Protein AF-A0A7K4M5G0-F1 (afdb_monomer_lite)

InterPro domains:
  IPR027012 Enkurin domain [PF13864] (232-285)
  IPR027012 Enkurin domain [PS51665] (240-286)
  IPR052102 Enkurin domain-containing protein [PTHR21490] (25-285)

Structure (mmCIF, N/CA/C/O backbone):
data_AF-A0A7K4M5G0-F1
#
_entry.id   AF-A0A7K4M5G0-F1
#
loop_
_atom_site.group_PDB
_atom_site.id
_atom_site.type_symbol
_atom_site.label_atom_id
_atom_site.label_alt_id
_atom_site.label_comp_id
_atom_site.label_asym_id
_atom_site.label_entity_id
_atom_site.label_seq_id
_atom_site.pdbx_PDB_ins_code
_atom_site.Cartn_x
_atom_site.Cartn_y
_atom_site.Cartn_z
_atom_site.occupancy
_atom_site.B_iso_or_equiv
_atom_site.auth_seq_id
_atom_site.auth_comp_id
_atom_site.auth_asym_id
_atom_site.auth_atom_id
_atom_site.pdbx_PDB_model_num
ATOM 1 N N . ALA A 1 1 ? -65.871 67.168 15.019 1.00 40.41 1 ALA A N 1
ATOM 2 C CA . ALA A 1 1 ? -66.455 67.803 13.822 1.00 40.41 1 ALA A CA 1
ATOM 3 C C . ALA A 1 1 ? -66.180 66.918 12.611 1.00 40.41 1 ALA A C 1
ATOM 5 O O . ALA A 1 1 ? -65.058 66.456 12.497 1.00 40.41 1 ALA A O 1
ATOM 6 N N . ARG A 1 2 ? -67.222 66.670 11.799 1.00 43.06 2 ARG A N 1
ATOM 7 C CA . ARG A 1 2 ? -67.235 66.366 10.348 1.00 43.06 2 ARG A CA 1
ATOM 8 C C . ARG A 1 2 ? -66.036 65.579 9.794 1.00 43.06 2 ARG A C 1
ATOM 10 O O . ARG A 1 2 ? -64.960 66.133 9.653 1.00 43.06 2 ARG A O 1
ATOM 17 N N . GLY A 1 3 ? -66.234 64.315 9.426 1.00 38.72 3 GLY A N 1
ATOM 18 C CA . GLY A 1 3 ? -66.476 63.960 8.015 1.00 38.72 3 GLY A CA 1
ATOM 19 C C . GLY A 1 3 ? -65.156 63.484 7.390 1.00 38.72 3 GLY A C 1
ATOM 20 O O . GLY A 1 3 ? -64.103 63.715 7.956 1.00 38.72 3 GLY A O 1
ATOM 21 N N . ARG A 1 4 ? -65.077 62.812 6.254 1.00 41.91 4 ARG A N 1
ATOM 22 C CA . ARG A 1 4 ? -66.021 62.224 5.307 1.00 41.91 4 ARG A CA 1
ATOM 23 C C . ARG A 1 4 ? -65.106 61.404 4.382 1.00 41.91 4 ARG A C 1
ATOM 25 O O . ARG A 1 4 ? -63.992 61.832 4.097 1.00 41.91 4 ARG A O 1
ATOM 32 N N . LEU A 1 5 ? -65.570 60.230 3.976 1.00 51.12 5 LEU A N 1
ATOM 33 C CA . LEU A 1 5 ? -64.941 59.356 2.986 1.00 51.12 5 LEU A CA 1
ATOM 34 C C . LEU A 1 5 ? -64.713 60.092 1.655 1.00 51.12 5 LEU A C 1
ATOM 36 O O . LEU A 1 5 ? -65.649 60.728 1.178 1.00 51.12 5 LEU A O 1
ATOM 40 N N . GLU A 1 6 ? -63.558 59.887 1.018 1.00 59.62 6 GLU A N 1
ATOM 41 C CA . GLU A 1 6 ? -63.458 59.815 -0.444 1.00 59.62 6 GLU A CA 1
ATOM 42 C C . GLU A 1 6 ? -62.563 58.635 -0.829 1.00 59.62 6 GLU A C 1
ATOM 44 O O . GLU A 1 6 ? -61.422 58.515 -0.384 1.00 59.62 6 GLU A O 1
ATOM 49 N N . GLY A 1 7 ? -63.138 57.724 -1.611 1.00 43.81 7 GLY A N 1
ATOM 50 C CA . GLY A 1 7 ? -62.429 56.653 -2.290 1.00 43.81 7 GLY A CA 1
ATOM 51 C C . GLY A 1 7 ? -62.225 56.986 -3.764 1.00 43.81 7 GLY A C 1
ATOM 52 O O . GLY A 1 7 ? -62.896 57.854 -4.308 1.00 43.81 7 GLY A O 1
ATOM 53 N N . ASN A 1 8 ? -61.311 56.252 -4.392 1.00 40.97 8 ASN A N 1
ATOM 54 C CA . ASN A 1 8 ? -61.325 55.833 -5.798 1.00 40.97 8 ASN A CA 1
ATOM 55 C C . ASN A 1 8 ? -60.171 54.819 -5.928 1.00 40.97 8 ASN A C 1
ATOM 57 O O . ASN A 1 8 ? -59.022 55.175 -5.701 1.00 40.97 8 ASN A O 1
ATOM 61 N N . ALA A 1 9 ? -60.420 53.508 -5.906 1.00 44.06 9 ALA A N 1
ATOM 62 C CA . ALA A 1 9 ? -61.014 52.652 -6.939 1.00 44.06 9 ALA A CA 1
ATOM 63 C C . ALA A 1 9 ? -60.046 52.350 -8.102 1.00 44.06 9 ALA A C 1
ATOM 65 O O . ALA A 1 9 ? -59.584 53.266 -8.769 1.00 44.06 9 ALA A O 1
ATOM 66 N N . GLN A 1 10 ? -59.889 51.037 -8.358 1.00 40.78 10 GLN A N 1
ATOM 67 C CA . GLN A 1 10 ? -59.425 50.373 -9.595 1.00 40.78 10 GLN A CA 1
ATOM 68 C C . GLN A 1 10 ? -57.886 50.261 -9.771 1.00 40.78 10 GLN A C 1
ATOM 70 O O . GLN A 1 10 ? -57.184 51.252 -9.691 1.00 40.78 10 GLN A O 1
ATOM 75 N N . GLN A 1 11 ? -57.260 49.098 -10.003 1.00 39.72 11 GLN A N 1
ATOM 76 C CA . GLN A 1 11 ? -57.739 47.791 -10.471 1.00 39.72 11 GLN A CA 1
ATOM 77 C C . GLN A 1 11 ? -56.990 46.633 -9.792 1.00 39.72 11 GLN A C 1
ATOM 79 O O . GLN A 1 11 ? -55.782 46.684 -9.575 1.00 39.72 11 GLN A O 1
ATOM 84 N N . LEU A 1 12 ? -57.754 45.593 -9.466 1.00 37.69 12 LEU A N 1
ATOM 85 C CA . LEU A 1 12 ? -57.287 44.279 -9.053 1.00 37.69 12 LEU A CA 1
ATOM 86 C C . LEU A 1 12 ? -57.388 43.371 -10.276 1.00 37.69 12 LEU A C 1
ATOM 88 O O . LEU A 1 12 ? -58.493 42.963 -10.623 1.00 37.69 12 LEU A O 1
ATOM 92 N N . ASP A 1 13 ? -56.256 43.026 -10.879 1.00 38.53 13 ASP A N 1
ATOM 93 C CA . ASP A 1 13 ? -56.187 41.894 -11.799 1.00 38.53 13 ASP A CA 1
ATOM 94 C C . ASP A 1 13 ? -55.734 40.664 -11.013 1.00 38.53 13 ASP A C 1
ATOM 96 O O . ASP A 1 13 ? -54.549 40.378 -10.838 1.00 38.53 13 ASP A O 1
ATOM 100 N N . PHE A 1 14 ? -56.725 39.943 -10.486 1.00 34.38 14 PHE A N 1
ATOM 101 C CA . PHE A 1 14 ? -56.554 38.595 -9.965 1.00 34.38 14 PHE A CA 1
ATOM 102 C C . PHE A 1 14 ? -56.624 37.600 -11.124 1.00 34.38 14 PHE A C 1
ATOM 104 O O . PHE A 1 14 ? -57.703 37.132 -11.484 1.00 34.38 14 PHE A O 1
ATOM 111 N N . THR A 1 15 ? -55.476 37.211 -11.675 1.00 42.38 15 THR A N 1
ATOM 112 C CA . THR A 1 15 ? -55.382 35.962 -12.440 1.00 42.38 15 THR A CA 1
ATOM 113 C C . THR A 1 15 ? -54.941 34.828 -11.515 1.00 42.38 15 THR A C 1
ATOM 115 O O . THR A 1 15 ? -53.788 34.723 -11.104 1.00 42.38 15 THR A O 1
ATOM 118 N N . SER A 1 16 ? -55.941 34.026 -11.168 1.00 37.84 16 SER A N 1
ATOM 119 C CA . SER A 1 16 ? -55.970 32.665 -10.623 1.00 37.84 16 SER A CA 1
ATOM 120 C C . SER A 1 16 ? -54.704 31.778 -10.706 1.00 37.84 16 SER A C 1
ATOM 122 O O . SER A 1 16 ? -54.349 31.320 -11.787 1.00 37.84 16 SER A O 1
ATOM 124 N N . GLY A 1 17 ? -54.192 31.388 -9.525 1.00 34.22 17 GLY A N 1
ATOM 125 C CA . GLY A 1 17 ? -53.816 30.010 -9.117 1.00 34.22 17 GLY A CA 1
ATOM 126 C C . GLY A 1 17 ? -52.528 29.344 -9.663 1.00 34.22 17 GLY A C 1
ATOM 127 O O . GLY A 1 17 ? -52.069 29.704 -10.740 1.00 34.22 17 GLY A O 1
ATOM 128 N N . PRO A 1 18 ? -51.958 28.322 -8.967 1.00 41.19 18 PRO A N 1
ATOM 129 C CA . PRO A 1 18 ? -52.555 27.560 -7.870 1.00 41.19 18 PRO A CA 1
ATOM 130 C C . PRO A 1 18 ? -51.884 27.706 -6.488 1.00 41.19 18 PRO A C 1
ATOM 132 O O . PRO A 1 18 ? -50.710 28.029 -6.328 1.00 41.19 18 PRO A O 1
ATOM 135 N N . LEU A 1 19 ? -52.736 27.402 -5.511 1.00 36.00 19 LEU A N 1
ATOM 136 C CA . LEU A 1 19 ? -52.567 27.194 -4.077 1.00 36.00 19 LEU A CA 1
ATOM 137 C C . LEU A 1 19 ? -51.226 26.592 -3.603 1.00 36.00 19 LEU A C 1
ATOM 139 O O . LEU A 1 19 ? -50.839 25.495 -3.990 1.00 36.00 19 LEU A O 1
ATOM 143 N N . ASN A 1 20 ? -50.670 27.280 -2.606 1.00 34.91 20 ASN A N 1
ATOM 144 C CA . ASN A 1 20 ? -50.198 26.775 -1.314 1.00 34.91 20 ASN A CA 1
ATOM 145 C C . ASN A 1 20 ? -49.237 25.575 -1.262 1.00 34.91 20 ASN A C 1
ATOM 147 O O . ASN A 1 20 ? -49.643 24.417 -1.253 1.00 34.91 20 ASN A O 1
ATOM 151 N N . SER A 1 21 ? -48.005 25.887 -0.860 1.00 37.16 21 SER A N 1
ATOM 152 C CA . SER A 1 21 ? -47.400 25.222 0.297 1.00 37.16 21 SER A CA 1
ATOM 153 C C . SER A 1 21 ? -47.000 26.289 1.320 1.00 37.16 21 SER A C 1
ATOM 155 O O . SER A 1 21 ? -46.242 27.203 1.001 1.00 37.16 21 SER A O 1
ATOM 157 N N . TYR A 1 22 ? -47.572 26.195 2.519 1.00 40.03 22 TYR A N 1
ATOM 158 C CA . TYR A 1 22 ? -47.359 27.077 3.669 1.00 40.03 22 TYR A CA 1
ATOM 159 C C . TYR A 1 2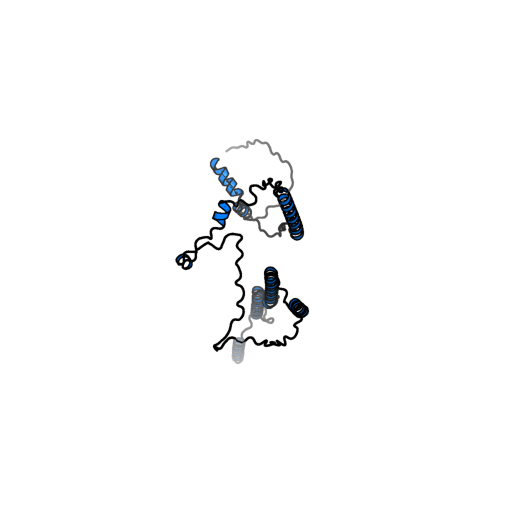2 ? -45.868 27.305 3.998 1.00 40.03 22 TYR A C 1
ATOM 161 O O . TYR A 1 22 ? -45.051 26.414 3.759 1.00 40.03 22 TYR A O 1
ATOM 169 N N . PRO A 1 23 ? -45.496 28.465 4.576 1.00 41.12 23 PRO A N 1
ATOM 170 C CA . PRO A 1 23 ? -44.111 28.764 4.903 1.00 41.12 23 PRO A CA 1
ATOM 171 C C . PRO A 1 23 ? -43.688 27.985 6.152 1.00 41.12 23 PRO A C 1
ATOM 173 O O . PRO A 1 23 ? -44.233 28.172 7.239 1.00 41.12 23 PRO A O 1
ATOM 176 N N . THR A 1 24 ? -42.685 27.125 6.008 1.00 39.72 24 THR A N 1
ATOM 177 C CA . THR A 1 24 ? -41.968 26.545 7.147 1.00 39.72 24 THR A CA 1
ATOM 178 C C . THR A 1 24 ? -41.160 27.655 7.843 1.00 39.72 24 THR A C 1
ATOM 180 O O . THR A 1 24 ? -40.406 28.364 7.168 1.00 39.72 24 THR A O 1
ATOM 183 N N . PRO A 1 25 ? -41.278 27.843 9.170 1.00 46.25 25 PRO A N 1
ATOM 184 C CA . PRO A 1 25 ? -40.564 28.890 9.887 1.00 46.25 25 PRO A CA 1
ATOM 185 C C . PRO A 1 25 ? -39.120 28.440 10.125 1.00 46.25 25 PRO A C 1
ATOM 187 O O . PRO A 1 25 ? -38.848 27.611 10.989 1.00 46.25 25 PRO A O 1
ATOM 190 N N . GLY A 1 26 ? -38.186 28.965 9.333 1.00 41.06 26 GLY A N 1
ATOM 191 C CA . GLY A 1 26 ? -36.775 28.614 9.488 1.00 41.06 26 GLY A CA 1
ATOM 192 C C . GLY A 1 26 ? -35.859 29.111 8.379 1.00 41.06 26 GLY A C 1
ATOM 193 O O . GLY A 1 26 ? -35.102 28.322 7.831 1.00 41.06 26 GLY A O 1
ATOM 194 N N . SER A 1 27 ? -35.902 30.398 8.024 1.00 41.88 27 SER A N 1
ATOM 195 C CA . SER A 1 27 ? -34.761 31.026 7.340 1.00 41.88 27 SER A CA 1
ATOM 196 C C . SER A 1 27 ? -34.790 32.541 7.517 1.00 41.88 27 SER A C 1
ATOM 198 O O . SER A 1 27 ? -35.441 33.276 6.777 1.00 41.88 27 SER A O 1
ATOM 200 N N . ALA A 1 28 ? -34.079 33.024 8.534 1.00 43.78 28 ALA A N 1
ATOM 201 C CA . ALA A 1 28 ? -33.846 34.443 8.773 1.00 43.78 28 ALA A CA 1
ATOM 202 C C . ALA A 1 28 ? -32.774 35.002 7.816 1.00 43.78 28 ALA A C 1
ATOM 204 O O . ALA A 1 28 ? -31.759 35.541 8.252 1.00 43.78 28 ALA A O 1
ATOM 205 N N . ARG A 1 29 ? -32.966 34.870 6.499 1.00 46.41 29 ARG A N 1
ATOM 206 C CA . ARG A 1 29 ? -32.162 35.603 5.513 1.00 46.41 29 ARG A CA 1
ATOM 207 C C . ARG A 1 29 ? -33.082 36.256 4.495 1.00 46.41 29 ARG A C 1
ATOM 209 O O . ARG A 1 29 ? -33.602 35.609 3.593 1.00 46.41 29 ARG A O 1
ATOM 216 N N . GLN A 1 30 ? -33.268 37.564 4.666 1.00 52.47 30 GLN A N 1
ATOM 217 C CA . GLN A 1 30 ? -33.795 38.426 3.615 1.00 52.47 30 GLN A CA 1
ATOM 218 C C . GLN A 1 30 ? -33.000 38.185 2.325 1.00 52.47 30 GLN A C 1
ATOM 220 O O . GLN A 1 30 ? -31.774 38.048 2.372 1.00 52.47 30 GLN A O 1
ATOM 225 N N . VAL A 1 31 ? -33.697 38.132 1.186 1.00 54.53 31 VAL A N 1
ATOM 226 C CA . VAL A 1 31 ? -33.074 38.136 -0.142 1.00 54.53 31 VAL A CA 1
ATOM 227 C C . VAL A 1 31 ? -32.183 39.375 -0.211 1.00 54.53 31 VAL A C 1
ATOM 229 O O . VAL A 1 31 ? -32.678 40.500 -0.212 1.00 54.53 31 VAL A O 1
ATOM 232 N N . GLN A 1 32 ? -30.866 39.173 -0.173 1.00 60.53 32 GLN A N 1
ATOM 233 C CA . GLN A 1 32 ? -29.918 40.281 -0.150 1.00 60.53 32 GLN A CA 1
ATOM 234 C C . GLN A 1 32 ? -30.028 41.057 -1.471 1.00 60.53 32 GLN A C 1
ATOM 236 O O . GLN A 1 32 ? -30.002 40.437 -2.539 1.00 60.53 32 GLN A O 1
ATOM 241 N N . PRO A 1 33 ? -30.159 42.395 -1.436 1.00 64.62 33 PRO A N 1
ATOM 242 C CA . PRO A 1 33 ? -30.184 43.194 -2.651 1.00 64.62 33 PRO A CA 1
ATOM 243 C C . PRO A 1 33 ? -28.853 43.061 -3.396 1.00 64.62 33 PRO A C 1
ATOM 245 O O . PRO A 1 33 ? -27.787 42.958 -2.786 1.00 64.62 33 PRO A O 1
ATOM 248 N N . ALA A 1 34 ? -28.913 43.076 -4.730 1.00 67.94 34 ALA A N 1
ATOM 249 C CA . ALA A 1 34 ? -27.725 42.952 -5.567 1.00 67.94 34 ALA A CA 1
ATOM 250 C C . ALA A 1 34 ? -26.673 44.027 -5.209 1.00 67.94 34 ALA A C 1
ATOM 252 O O . ALA A 1 34 ? -27.034 45.189 -4.976 1.00 67.94 34 ALA A O 1
ATOM 253 N N . PRO A 1 35 ? -25.374 43.673 -5.176 1.00 73.56 35 PRO A N 1
ATOM 254 C CA . PRO A 1 35 ? -24.320 44.610 -4.812 1.00 73.56 35 PRO A CA 1
ATOM 255 C C . PRO A 1 35 ? -24.286 45.788 -5.796 1.00 73.56 35 PRO A C 1
ATOM 257 O O . PRO A 1 35 ? -24.254 45.609 -7.015 1.00 73.56 35 PRO A O 1
ATOM 260 N N . ARG A 1 36 ? -24.289 47.017 -5.267 1.00 81.19 36 ARG A N 1
ATOM 261 C CA . ARG A 1 36 ? -24.234 48.246 -6.075 1.00 81.19 36 ARG A CA 1
ATOM 262 C C . ARG A 1 36 ? -22.812 48.460 -6.589 1.00 81.19 36 ARG A C 1
ATOM 264 O O . ARG A 1 36 ? -21.967 48.998 -5.881 1.00 81.19 36 ARG A O 1
ATOM 271 N N . ILE A 1 37 ? -22.553 48.038 -7.824 1.00 83.44 37 ILE A N 1
ATOM 272 C CA . ILE A 1 37 ? -21.227 48.105 -8.450 1.00 83.44 37 ILE A CA 1
ATOM 273 C C . ILE A 1 37 ? -21.229 49.111 -9.603 1.00 83.44 37 ILE A C 1
ATOM 275 O O . ILE A 1 37 ? -22.131 49.127 -10.442 1.00 83.44 37 ILE A O 1
ATOM 279 N N . ARG A 1 38 ? -20.203 49.970 -9.639 1.00 83.94 38 ARG A N 1
ATOM 280 C CA . ARG A 1 38 ? -19.975 50.930 -10.730 1.00 83.94 38 ARG A CA 1
ATOM 281 C C . ARG A 1 38 ? -19.627 50.197 -12.036 1.00 83.94 38 ARG A C 1
ATOM 283 O O . ARG A 1 38 ? -19.062 49.110 -11.965 1.00 83.94 38 ARG A O 1
ATOM 290 N N . PRO A 1 39 ? -19.894 50.773 -13.224 1.00 83.31 39 PRO A N 1
ATOM 291 C CA . PRO A 1 39 ? -19.638 50.108 -14.508 1.00 83.31 39 PRO A CA 1
ATOM 292 C C . PRO A 1 39 ? -18.222 49.525 -14.646 1.00 83.31 39 PRO A C 1
ATOM 294 O O . PRO A 1 39 ? -18.074 48.405 -15.117 1.00 83.31 39 PRO A O 1
ATOM 297 N N . SER A 1 40 ? -17.203 50.223 -14.134 1.00 81.81 40 SER A N 1
ATOM 298 C CA . SER A 1 40 ? -15.800 49.781 -14.145 1.00 81.81 40 SER A CA 1
ATOM 299 C C . SER A 1 40 ? -15.488 48.568 -13.256 1.00 81.81 40 SER A C 1
ATOM 301 O O . SER A 1 40 ? -14.461 47.925 -13.439 1.00 81.81 40 SER A O 1
ATOM 303 N N . GLY A 1 41 ? -16.345 48.245 -12.283 1.00 82.38 41 GLY A N 1
ATOM 304 C CA . GLY A 1 41 ? -16.167 47.116 -11.365 1.00 82.38 41 GLY A CA 1
ATOM 305 C C . GLY A 1 41 ? -16.926 45.853 -11.772 1.00 82.38 41 GLY A C 1
ATOM 306 O O . GLY A 1 41 ? -16.832 44.843 -11.072 1.00 82.38 41 GLY A O 1
ATOM 307 N N . ARG A 1 42 ? -17.689 45.891 -12.875 1.00 84.00 42 ARG A N 1
ATOM 308 C CA . ARG A 1 42 ? -18.506 44.752 -13.329 1.00 84.00 42 ARG A CA 1
ATOM 309 C C . ARG A 1 42 ? -17.648 43.542 -13.687 1.00 84.00 42 ARG A C 1
ATOM 311 O O . ARG A 1 42 ? -17.955 42.437 -13.252 1.00 84.00 42 ARG A O 1
ATOM 318 N N . ASP A 1 43 ? -16.521 43.768 -14.350 1.00 84.38 43 ASP A N 1
ATOM 319 C CA . ASP A 1 43 ? -15.599 42.700 -14.749 1.00 84.38 43 ASP A CA 1
ATOM 320 C C . ASP A 1 43 ? -15.006 41.960 -13.543 1.00 84.38 43 ASP A C 1
ATOM 322 O O . ASP A 1 43 ? -14.765 40.754 -13.595 1.00 84.38 43 ASP A O 1
ATOM 326 N N . ILE A 1 44 ? -14.778 42.674 -12.436 1.00 82.12 44 ILE A N 1
ATOM 327 C CA . ILE A 1 44 ? -14.245 42.104 -11.193 1.00 82.12 44 ILE A CA 1
ATOM 328 C C . ILE A 1 44 ? -15.323 41.266 -10.500 1.00 82.12 44 ILE A C 1
ATOM 330 O O . ILE A 1 44 ? -15.031 40.157 -10.052 1.00 82.12 44 ILE A O 1
ATOM 334 N N . LEU A 1 45 ? -16.570 41.754 -10.465 1.00 81.94 45 LEU A N 1
ATOM 335 C CA . LEU A 1 45 ? -17.701 40.986 -9.940 1.00 81.94 45 LEU A CA 1
ATOM 336 C C . LEU A 1 45 ? -17.906 39.697 -10.736 1.00 81.94 45 LEU A C 1
ATOM 338 O O . LEU A 1 45 ? -18.021 38.629 -10.143 1.00 81.94 45 LEU A O 1
ATOM 342 N N . GLU A 1 46 ? -17.914 39.779 -12.066 1.00 82.50 46 GLU A N 1
ATOM 343 C CA . GLU A 1 46 ? -18.105 38.605 -12.915 1.00 82.50 46 GLU A CA 1
ATOM 344 C C . GLU A 1 46 ? -16.986 37.574 -12.745 1.00 82.50 46 GLU A C 1
ATOM 346 O O . GLU A 1 46 ? -17.255 36.373 -12.683 1.00 82.50 46 GLU A O 1
ATOM 351 N N . LYS A 1 47 ? -15.730 38.023 -12.636 1.00 81.44 47 LYS A N 1
ATOM 352 C CA . LYS A 1 47 ? -14.587 37.137 -12.368 1.00 81.44 47 LYS A CA 1
ATOM 353 C C . LYS A 1 47 ? -14.691 36.482 -10.992 1.00 81.44 47 LYS A C 1
ATOM 355 O O . LYS A 1 47 ? -14.414 35.291 -10.873 1.00 81.44 47 LYS A O 1
ATOM 360 N N . GLY A 1 48 ? -15.130 37.232 -9.981 1.00 77.31 48 GLY A N 1
ATOM 361 C CA . GLY A 1 48 ? -15.387 36.708 -8.642 1.00 77.31 48 GLY A CA 1
ATOM 362 C C . GLY A 1 48 ? -16.502 35.663 -8.635 1.00 77.31 48 GLY A C 1
ATOM 363 O O . GLY A 1 48 ? -16.338 34.613 -8.023 1.00 77.31 48 GLY A O 1
ATOM 364 N N . GLN A 1 49 ? -17.589 35.905 -9.379 1.00 77.44 49 GLN A N 1
ATOM 365 C CA . GLN A 1 49 ? -18.768 35.033 -9.434 1.00 77.44 49 GLN A CA 1
ATOM 366 C C . GLN A 1 49 ? -18.555 33.720 -10.203 1.00 77.44 49 GLN A C 1
ATOM 368 O O . GLN A 1 49 ? -19.229 32.731 -9.919 1.00 77.44 49 GLN A O 1
ATOM 373 N N . LYS A 1 50 ? -17.624 33.680 -11.159 1.00 79.38 50 LYS A N 1
ATOM 374 C CA . LYS A 1 50 ? -17.364 32.495 -12.002 1.00 79.38 50 LYS A CA 1
ATOM 375 C C . LYS A 1 50 ? -16.295 31.549 -11.425 1.00 79.38 50 LYS A C 1
ATOM 377 O O . LYS A 1 50 ? -15.949 30.558 -12.064 1.00 79.38 50 LYS A O 1
ATOM 382 N N . GLY A 1 51 ? -15.746 31.849 -10.245 1.00 76.12 51 GLY A N 1
ATOM 383 C CA . GLY A 1 51 ? -14.686 31.061 -9.610 1.00 76.12 51 GLY A CA 1
ATOM 384 C C . GLY A 1 51 ? -15.190 29.984 -8.645 1.00 76.12 51 GLY A C 1
ATOM 385 O O . GLY A 1 51 ? -16.304 30.052 -8.129 1.00 76.12 51 GLY A O 1
ATOM 386 N N . THR A 1 52 ? -14.317 29.027 -8.318 1.00 77.62 52 THR A N 1
ATOM 387 C CA . THR A 1 52 ? -14.576 27.956 -7.335 1.00 77.62 52 THR A CA 1
ATOM 388 C C . THR A 1 52 ? -15.031 28.499 -5.979 1.00 77.62 52 THR A C 1
ATOM 390 O O . THR A 1 52 ? -15.869 27.892 -5.324 1.00 77.62 52 THR A O 1
ATOM 393 N N . VAL A 1 53 ? -14.511 29.662 -5.573 1.00 73.56 53 VAL A N 1
ATOM 394 C CA . VAL A 1 53 ? -14.878 30.331 -4.315 1.00 73.56 53 VAL A CA 1
ATOM 395 C C . VAL A 1 53 ? -16.319 30.849 -4.349 1.00 73.56 53 VAL A C 1
ATOM 397 O O . VAL A 1 53 ? -17.031 30.707 -3.362 1.00 73.56 53 VAL A O 1
ATOM 400 N N . SER A 1 54 ? -16.783 31.388 -5.482 1.00 76.31 54 SER A N 1
ATOM 401 C CA . SER A 1 54 ? -18.187 31.794 -5.644 1.00 76.31 54 SER A CA 1
ATOM 402 C C . SER A 1 54 ? -19.127 30.596 -5.660 1.00 76.31 54 SER A C 1
ATOM 404 O O . SER A 1 54 ? -20.169 30.645 -5.015 1.00 76.31 54 SER A O 1
ATOM 406 N N . LEU A 1 55 ? -18.729 29.491 -6.302 1.00 73.81 55 LEU A N 1
ATOM 407 C CA . LEU A 1 55 ? -19.470 28.234 -6.199 1.00 73.81 55 LEU A CA 1
ATOM 408 C C . LEU A 1 55 ? -19.587 27.802 -4.728 1.00 73.81 55 LEU A C 1
ATOM 410 O O . LEU A 1 55 ? -20.666 27.446 -4.283 1.00 73.81 55 LEU A O 1
ATOM 414 N N . LEU A 1 56 ? -18.506 27.903 -3.950 1.00 71.31 56 LEU A N 1
ATOM 415 C CA . LEU A 1 56 ? -18.498 27.546 -2.528 1.00 71.31 56 LEU A CA 1
ATOM 416 C C . LEU A 1 56 ? -19.437 28.430 -1.687 1.00 71.31 56 LEU A C 1
ATOM 418 O O . LEU A 1 56 ? -20.179 27.911 -0.861 1.00 71.31 56 LEU A O 1
ATOM 422 N N . LEU A 1 57 ? -19.446 29.743 -1.941 1.00 72.25 57 LEU A N 1
ATOM 423 C CA . LEU A 1 57 ? -20.347 30.712 -1.299 1.00 72.25 57 LEU A CA 1
ATOM 424 C C . LEU A 1 57 ? -21.816 30.502 -1.705 1.00 72.25 57 LEU A C 1
ATOM 426 O O . LEU A 1 57 ? -22.710 30.666 -0.884 1.00 72.25 57 LEU A O 1
ATOM 430 N N . GLN A 1 58 ? -22.085 30.106 -2.955 1.00 71.44 58 GLN A N 1
ATOM 431 C CA . GLN A 1 58 ? -23.430 29.721 -3.407 1.00 71.44 58 GLN A CA 1
ATOM 432 C C . GLN A 1 58 ? -23.919 28.414 -2.766 1.00 71.44 58 GLN A C 1
ATOM 434 O O . GLN A 1 58 ? -25.124 28.213 -2.638 1.00 71.44 58 GLN A O 1
ATOM 439 N N . LEU A 1 59 ? -22.999 27.533 -2.363 1.00 65.31 59 LEU A N 1
ATOM 440 C CA . LEU A 1 59 ? -23.300 26.291 -1.649 1.00 65.31 59 LEU A CA 1
ATOM 441 C C . LEU A 1 59 ? -23.460 26.501 -0.128 1.00 65.31 59 LEU A C 1
ATOM 443 O O . LEU A 1 59 ? -23.858 25.567 0.572 1.00 65.31 59 LEU A O 1
ATOM 447 N N . GLU A 1 60 ? -23.185 27.701 0.397 1.00 57.62 60 GLU A N 1
ATOM 448 C CA . GLU A 1 60 ? -23.337 28.038 1.815 1.00 57.62 60 GLU A CA 1
ATOM 449 C C . GLU A 1 60 ? -24.830 28.065 2.197 1.00 57.62 60 GLU A C 1
ATOM 451 O O . GLU A 1 60 ? -25.534 29.057 2.020 1.00 57.62 60 GLU A O 1
ATOM 456 N N . GLY A 1 61 ? -25.329 26.927 2.687 1.00 62.66 61 GLY A N 1
ATOM 457 C CA . GLY A 1 61 ? -26.732 26.723 3.069 1.00 62.66 61 GLY A CA 1
ATOM 458 C C . GLY A 1 61 ? -27.401 25.509 2.422 1.00 62.66 61 GLY A C 1
ATOM 459 O O . GLY A 1 61 ? -28.538 25.195 2.768 1.00 62.66 61 GLY A O 1
ATOM 460 N N . ILE A 1 62 ? -26.712 24.798 1.525 1.00 56.72 62 ILE A N 1
ATOM 461 C CA . ILE A 1 62 ? -27.198 23.536 0.961 1.00 56.72 62 ILE A CA 1
ATOM 462 C C . ILE A 1 62 ? -26.607 22.398 1.794 1.00 56.72 62 ILE A C 1
ATOM 464 O O . ILE A 1 62 ? -25.418 22.096 1.695 1.00 56.72 62 ILE A O 1
ATOM 468 N N . SER A 1 63 ? -27.419 21.761 2.639 1.00 55.88 63 SER A N 1
ATOM 469 C CA . SER A 1 63 ? -27.026 20.505 3.276 1.00 55.88 63 SER A CA 1
ATOM 470 C C . SER A 1 63 ? -26.826 19.461 2.177 1.00 55.88 63 SER A C 1
ATOM 472 O O . SER A 1 63 ? -27.796 19.008 1.566 1.00 55.88 63 SER A O 1
ATOM 474 N N . LEU A 1 64 ? -25.572 19.096 1.903 1.00 56.53 64 LEU A N 1
ATOM 475 C CA . LEU A 1 64 ? -25.200 17.983 1.026 1.00 56.53 64 LEU A CA 1
ATOM 476 C C . LEU A 1 64 ? -25.497 16.648 1.721 1.00 56.53 64 LEU A C 1
ATOM 478 O O . LEU A 1 64 ? -24.610 15.823 1.893 1.00 56.53 64 LEU A O 1
ATOM 482 N N . ASP A 1 65 ? -26.742 16.448 2.139 1.00 50.59 65 ASP A N 1
ATOM 483 C CA . ASP A 1 65 ? -27.237 15.143 2.558 1.00 50.59 65 ASP A CA 1
ATOM 484 C C . ASP A 1 65 ? -28.128 14.610 1.438 1.00 50.59 65 ASP A C 1
ATOM 486 O O . ASP A 1 65 ? -29.356 14.580 1.502 1.00 50.59 65 ASP A O 1
ATOM 490 N N . ARG A 1 66 ? -27.478 14.315 0.311 1.00 46.41 66 ARG A N 1
ATOM 491 C CA . ARG A 1 66 ? -28.011 13.423 -0.711 1.00 46.41 66 ARG A CA 1
ATOM 492 C C . ARG A 1 66 ? -26.876 12.965 -1.601 1.00 46.41 66 ARG A C 1
ATOM 494 O O . ARG A 1 66 ? -26.220 13.785 -2.241 1.00 46.41 66 ARG A O 1
ATOM 501 N N . ASP A 1 67 ? -26.690 11.655 -1.648 1.00 51.97 67 ASP A N 1
ATOM 502 C CA . ASP A 1 67 ? -25.794 10.942 -2.548 1.00 51.97 67 ASP A CA 1
ATOM 503 C C . ASP A 1 67 ? -26.019 11.372 -4.005 1.00 51.97 67 ASP A C 1
ATOM 505 O O . ASP A 1 67 ? -26.835 10.809 -4.738 1.00 51.97 67 ASP A O 1
ATOM 509 N N . LEU A 1 68 ? -25.305 12.405 -4.450 1.00 53.31 68 LEU A N 1
ATOM 510 C CA . LEU A 1 68 ? -25.216 12.719 -5.864 1.00 53.31 68 LEU A CA 1
ATOM 511 C C . LEU A 1 68 ? -24.247 11.712 -6.484 1.00 53.31 68 LEU A C 1
ATOM 513 O O . LEU A 1 68 ? -23.111 11.593 -6.012 1.00 53.31 68 LEU A O 1
ATOM 517 N N . PRO A 1 69 ? -24.651 10.981 -7.540 1.00 53.22 69 PRO A N 1
ATOM 518 C CA . PRO A 1 69 ? -23.763 10.040 -8.189 1.00 53.22 69 PRO A CA 1
ATOM 519 C C . PRO A 1 69 ? -22.604 10.836 -8.778 1.00 53.22 69 PRO A C 1
ATOM 521 O O . PRO A 1 69 ? -22.758 11.561 -9.764 1.00 53.22 69 PRO A O 1
ATOM 524 N N . VAL A 1 70 ? -21.431 10.702 -8.158 1.00 54.62 70 VAL A N 1
ATOM 525 C CA . VAL A 1 70 ? -20.156 11.114 -8.737 1.00 54.62 70 VAL A CA 1
ATOM 526 C C . VAL A 1 70 ? -20.144 10.523 -10.138 1.00 54.62 70 VAL A C 1
ATOM 528 O O . VAL A 1 70 ? -20.081 9.299 -10.283 1.00 54.62 70 VAL A O 1
ATOM 531 N N . LYS A 1 71 ? -20.268 11.362 -11.176 1.00 57.22 71 LYS A N 1
ATOM 532 C CA . LYS A 1 71 ? -20.083 10.912 -12.555 1.00 57.22 71 LYS A CA 1
ATOM 533 C C . LYS A 1 71 ? -18.653 10.410 -12.641 1.00 57.22 71 LYS A C 1
ATOM 535 O O . LYS A 1 71 ? -17.712 11.188 -12.795 1.00 57.22 71 LYS A O 1
ATOM 540 N N . ARG A 1 72 ? -18.494 9.100 -12.453 1.00 60.06 72 ARG A N 1
ATOM 541 C CA . ARG A 1 72 ? -17.248 8.391 -12.683 1.00 60.06 72 ARG A CA 1
ATOM 542 C C . ARG A 1 72 ? -16.849 8.782 -14.095 1.00 60.06 72 ARG A C 1
ATOM 544 O O . ARG A 1 72 ? -17.620 8.554 -15.025 1.00 60.06 72 ARG A O 1
ATOM 551 N N . LYS A 1 73 ? -15.689 9.430 -14.246 1.00 63.31 73 LYS A N 1
ATOM 552 C CA . LYS A 1 73 ? -15.026 9.478 -15.550 1.00 63.31 73 LYS A CA 1
ATOM 553 C C . LYS A 1 73 ? -15.058 8.043 -16.052 1.00 63.31 73 LYS A C 1
ATOM 555 O O . LYS A 1 73 ? -14.596 7.162 -15.326 1.00 63.31 73 LYS A O 1
ATOM 560 N N . GLU A 1 74 ? -15.701 7.825 -17.194 1.00 66.56 74 GLU A N 1
ATOM 561 C CA . GLU A 1 74 ? -15.814 6.505 -17.805 1.00 66.56 74 GLU A CA 1
ATOM 562 C C . GLU A 1 74 ? -14.443 5.839 -17.722 1.00 66.56 74 GLU A C 1
ATOM 564 O O . GLU A 1 74 ? -13.428 6.450 -18.080 1.00 66.56 74 GLU A O 1
ATOM 569 N N . SER A 1 75 ? -14.407 4.649 -17.120 1.00 68.50 75 SER A N 1
ATOM 570 C CA . SER A 1 75 ? -13.178 3.890 -16.940 1.00 68.50 75 SER A CA 1
ATOM 571 C C . SER A 1 75 ? -12.570 3.705 -18.317 1.00 68.50 75 SER A C 1
ATOM 573 O O . SER A 1 75 ? -13.129 3.013 -19.164 1.00 68.50 75 SER A O 1
ATOM 575 N N . LYS A 1 76 ? -11.474 4.411 -18.581 1.00 76.44 76 LYS A N 1
ATOM 576 C CA . LYS A 1 76 ? -10.858 4.403 -19.896 1.00 76.44 76 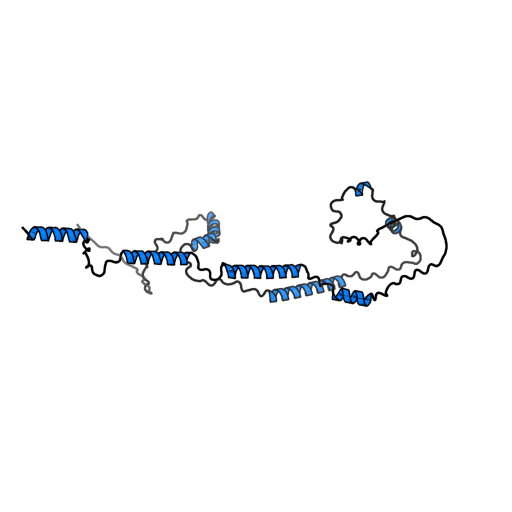LYS A CA 1
ATOM 577 C C . LYS A 1 76 ? -10.286 3.008 -20.110 1.00 76.44 76 LYS A C 1
ATOM 579 O O . LYS A 1 76 ? -9.464 2.563 -19.314 1.00 76.44 76 LYS A O 1
ATOM 584 N N . ASP A 1 77 ? -10.732 2.322 -21.158 1.00 83.19 77 ASP A N 1
ATOM 585 C CA . ASP A 1 77 ? -10.242 0.987 -21.505 1.00 83.19 77 ASP A CA 1
ATOM 586 C C . ASP A 1 77 ? -8.766 1.064 -21.914 1.00 83.19 77 ASP A C 1
ATOM 588 O O . ASP A 1 77 ? -8.419 1.184 -23.096 1.00 83.19 77 ASP A O 1
ATOM 592 N N . HIS A 1 78 ? -7.875 1.020 -20.926 1.00 87.25 78 HIS A N 1
ATOM 593 C CA . HIS A 1 78 ? -6.439 1.159 -21.135 1.00 87.25 78 HIS A CA 1
ATOM 594 C C . HIS A 1 78 ? -5.881 0.030 -22.000 1.00 87.25 78 HIS A C 1
ATOM 596 O O . HIS A 1 78 ? -4.938 0.249 -22.752 1.00 87.25 78 HIS A O 1
ATOM 602 N N . GLU A 1 79 ? -6.492 -1.156 -21.990 1.00 89.75 79 GLU A N 1
ATOM 603 C CA . GLU A 1 79 ? -6.132 -2.241 -22.906 1.00 89.75 79 GLU A CA 1
ATOM 604 C C . GLU A 1 79 ? -6.374 -1.853 -24.369 1.00 89.75 79 GLU A C 1
ATOM 606 O O . GLU A 1 79 ? -5.492 -1.996 -25.219 1.00 89.75 79 GLU A O 1
ATOM 611 N N . LYS A 1 80 ? -7.539 -1.271 -24.666 1.00 92.44 80 LYS A N 1
ATOM 612 C CA . LYS A 1 80 ? -7.903 -0.825 -26.016 1.00 92.44 80 LYS A CA 1
ATOM 613 C C . LYS A 1 80 ? -7.041 0.352 -26.470 1.00 92.44 80 LYS A C 1
ATOM 615 O O . LYS A 1 80 ? -6.637 0.408 -27.634 1.00 92.44 80 LYS A O 1
ATOM 620 N N . GLU A 1 81 ? -6.730 1.275 -25.563 1.00 91.69 81 GLU A N 1
ATOM 621 C CA . GLU A 1 81 ? -5.793 2.377 -25.799 1.00 91.69 81 GLU A CA 1
ATOM 622 C C . GLU A 1 81 ? -4.370 1.865 -26.066 1.00 91.69 81 GLU A C 1
ATOM 624 O O . GLU A 1 81 ? -3.743 2.275 -27.043 1.00 91.69 81 GLU A O 1
ATOM 629 N N . ASN A 1 82 ? -3.883 0.913 -25.270 1.00 93.81 82 ASN A N 1
ATOM 630 C CA . ASN A 1 82 ? -2.565 0.307 -25.435 1.00 93.81 82 ASN A CA 1
ATOM 631 C C . ASN A 1 82 ? -2.446 -0.422 -26.776 1.00 93.81 82 ASN A C 1
ATOM 633 O O . ASN A 1 82 ? -1.454 -0.246 -27.481 1.00 93.81 82 ASN A O 1
ATOM 637 N N . VAL A 1 83 ? -3.475 -1.171 -27.185 1.00 96.50 83 VAL A N 1
ATOM 638 C CA . VAL A 1 83 ? -3.511 -1.825 -28.502 1.00 96.50 83 VAL A CA 1
ATOM 639 C C . VAL A 1 83 ? -3.473 -0.793 -29.632 1.00 96.50 83 VAL A C 1
ATOM 641 O O . VAL A 1 83 ? -2.729 -0.972 -30.600 1.00 96.50 83 VAL A O 1
ATOM 644 N N . ARG A 1 84 ? -4.230 0.309 -29.524 1.00 95.06 84 ARG A N 1
ATOM 645 C CA . ARG A 1 84 ? -4.178 1.411 -30.505 1.00 95.06 84 ARG A CA 1
ATOM 646 C C . ARG A 1 84 ? -2.784 2.035 -30.566 1.00 95.06 84 ARG A C 1
ATOM 648 O O . ARG A 1 84 ? -2.225 2.162 -31.653 1.00 95.06 84 ARG A O 1
ATOM 655 N N . ARG A 1 85 ? -2.185 2.319 -29.410 1.00 96.56 85 ARG A N 1
ATOM 656 C CA . ARG A 1 85 ? -0.838 2.885 -29.294 1.00 96.56 85 ARG A CA 1
ATOM 657 C C . ARG A 1 85 ? 0.235 1.968 -29.885 1.00 96.56 85 ARG A C 1
ATOM 659 O O . ARG A 1 85 ? 1.101 2.444 -30.613 1.00 96.56 85 ARG A O 1
ATOM 666 N N . ILE A 1 86 ? 0.179 0.660 -29.623 1.00 96.50 86 ILE A N 1
ATOM 667 C CA . ILE A 1 86 ? 1.115 -0.319 -30.203 1.00 96.50 86 ILE A CA 1
ATOM 668 C C . ILE A 1 86 ? 0.992 -0.334 -31.731 1.00 96.50 86 ILE A C 1
ATOM 670 O O . ILE A 1 86 ? 2.010 -0.269 -32.421 1.00 96.50 86 ILE A O 1
ATOM 674 N N . LYS A 1 87 ? -0.234 -0.345 -32.271 1.00 97.12 87 LYS A N 1
ATOM 675 C CA . LYS A 1 87 ? -0.468 -0.290 -33.725 1.00 97.12 87 LYS A CA 1
ATOM 676 C C . LYS A 1 87 ? 0.069 1.000 -34.349 1.00 97.12 87 LYS A C 1
ATOM 678 O O . LYS A 1 87 ? 0.671 0.957 -35.420 1.00 97.12 87 LYS A O 1
ATOM 683 N N . GLU A 1 88 ? -0.095 2.139 -33.682 1.00 96.94 88 GLU A N 1
ATOM 684 C CA . GLU A 1 88 ? 0.474 3.416 -34.129 1.00 96.94 88 GLU A CA 1
ATOM 685 C C . GLU A 1 88 ? 2.004 3.407 -34.131 1.00 96.94 88 GLU A C 1
ATOM 687 O O . GLU A 1 88 ? 2.617 3.879 -35.090 1.00 96.94 88 GLU A O 1
ATOM 692 N N . ILE A 1 89 ? 2.631 2.850 -33.091 1.00 96.19 89 ILE A N 1
ATOM 693 C CA . ILE A 1 89 ? 4.091 2.711 -33.016 1.00 96.19 89 ILE A CA 1
ATOM 694 C C . ILE A 1 89 ? 4.592 1.828 -34.160 1.00 96.19 89 ILE A C 1
ATOM 696 O O . ILE A 1 89 ? 5.504 2.230 -34.878 1.00 96.19 89 ILE A O 1
ATOM 700 N N . GLN A 1 90 ? 3.970 0.668 -34.384 1.00 95.81 90 GLN A N 1
ATOM 701 C CA . GLN A 1 90 ? 4.324 -0.228 -35.488 1.00 95.81 90 GLN A CA 1
ATOM 702 C C . GLN A 1 90 ? 4.176 0.461 -36.849 1.00 95.81 90 GLN A C 1
ATOM 704 O O . GLN A 1 90 ? 5.079 0.376 -37.683 1.00 95.81 90 GLN A O 1
ATOM 709 N N . LYS A 1 91 ? 3.079 1.203 -37.056 1.00 97.06 91 LYS A N 1
ATOM 710 C CA . LYS A 1 91 ? 2.855 1.989 -38.276 1.00 97.06 91 LYS A CA 1
ATOM 711 C C . LYS A 1 91 ? 3.965 3.023 -38.484 1.00 97.06 91 LYS A C 1
ATOM 713 O O . LYS A 1 91 ? 4.544 3.063 -39.566 1.00 97.06 91 LYS A O 1
ATOM 718 N N . LYS A 1 92 ? 4.306 3.802 -37.451 1.00 96.50 92 LYS A N 1
ATOM 719 C CA . LYS A 1 92 ? 5.375 4.814 -37.503 1.00 96.50 92 LYS A CA 1
ATOM 720 C C . LYS A 1 92 ? 6.755 4.201 -37.739 1.00 96.50 92 LYS A C 1
ATOM 722 O O . LYS A 1 92 ? 7.554 4.780 -38.466 1.00 96.50 92 LYS A O 1
ATOM 727 N N . CYS A 1 93 ? 7.056 3.050 -37.141 1.00 93.62 93 CYS A N 1
ATOM 728 C CA . CYS A 1 93 ? 8.317 2.347 -37.380 1.00 93.62 93 CYS A CA 1
ATOM 729 C C . CYS A 1 93 ? 8.423 1.880 -38.834 1.00 93.62 93 CYS A C 1
ATOM 731 O O . CYS A 1 93 ? 9.422 2.174 -39.483 1.00 93.62 93 CYS A O 1
ATOM 733 N N . LYS A 1 94 ? 7.365 1.259 -39.368 1.00 94.88 94 LYS A N 1
ATOM 734 C CA . LYS A 1 94 ? 7.303 0.823 -40.769 1.00 94.88 94 LYS A CA 1
ATOM 735 C C . LYS A 1 94 ? 7.396 1.996 -41.748 1.00 94.88 94 LYS A C 1
ATOM 737 O O . LYS A 1 94 ? 8.029 1.897 -42.790 1.00 94.88 94 LYS A O 1
ATOM 742 N N . GLU A 1 95 ? 6.776 3.125 -41.420 1.00 94.62 95 GLU A N 1
ATOM 743 C CA . GLU A 1 95 ? 6.874 4.357 -42.208 1.00 94.62 95 GLU A CA 1
ATOM 744 C C . GLU A 1 95 ? 8.286 4.949 -42.179 1.00 94.62 95 GLU A C 1
ATOM 746 O O . GLU A 1 95 ? 8.812 5.314 -43.225 1.00 94.62 95 GLU A O 1
ATOM 751 N N . LYS A 1 96 ? 8.939 4.986 -41.011 1.00 9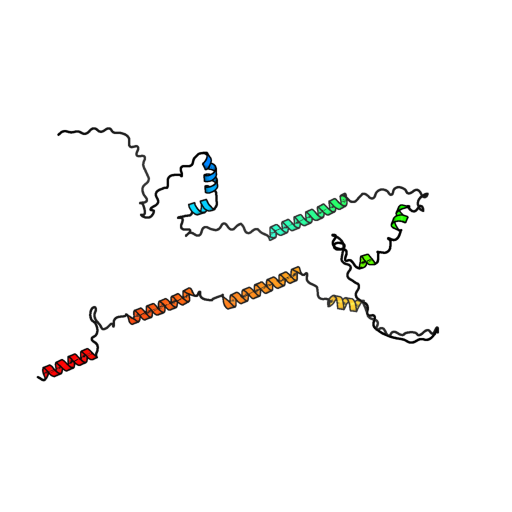0.56 96 LYS A N 1
ATOM 752 C CA . LYS A 1 96 ? 10.340 5.413 -40.891 1.00 90.56 96 LYS A CA 1
ATOM 753 C C . LYS A 1 96 ? 11.294 4.499 -41.650 1.00 90.56 96 LYS A C 1
ATOM 755 O O . LYS A 1 96 ? 12.274 4.988 -42.195 1.00 90.56 96 LYS A O 1
ATOM 760 N N . GLU A 1 97 ? 11.038 3.198 -41.661 1.00 88.31 97 GLU A N 1
ATOM 761 C CA . GLU A 1 97 ? 11.813 2.225 -42.430 1.00 88.31 97 GLU A CA 1
ATOM 762 C C . GLU A 1 97 ? 11.664 2.476 -43.934 1.00 88.31 97 GLU A C 1
ATOM 764 O O . GLU A 1 97 ? 12.668 2.686 -44.605 1.00 88.31 97 GLU A O 1
ATOM 769 N N . ARG A 1 98 ? 10.433 2.643 -44.434 1.00 88.38 98 ARG A N 1
ATOM 770 C CA . ARG A 1 98 ? 10.183 3.049 -45.830 1.00 88.38 98 ARG A CA 1
ATOM 771 C C . ARG A 1 98 ? 10.818 4.394 -46.174 1.00 88.38 98 ARG A C 1
ATOM 773 O O . ARG A 1 98 ? 11.404 4.546 -47.236 1.00 88.38 98 ARG A O 1
ATOM 780 N N . ALA A 1 99 ? 10.732 5.381 -45.283 1.00 86.00 99 ALA A N 1
ATOM 781 C CA . ALA A 1 99 ? 11.372 6.677 -45.486 1.00 86.00 99 ALA A CA 1
ATOM 782 C C . ALA A 1 99 ? 12.899 6.541 -45.560 1.00 86.00 99 ALA A C 1
ATOM 784 O O . ALA A 1 99 ? 13.516 7.184 -46.401 1.00 86.00 99 ALA A O 1
ATOM 785 N N . ARG A 1 100 ? 13.498 5.671 -44.731 1.00 82.88 100 ARG A N 1
ATOM 786 C CA . ARG A 1 100 ? 14.930 5.338 -44.785 1.00 82.88 100 ARG A CA 1
ATOM 787 C C . ARG A 1 100 ? 15.304 4.628 -46.078 1.00 82.88 100 ARG A C 1
ATOM 789 O O . ARG A 1 100 ? 16.355 4.938 -46.614 1.00 82.88 100 ARG A O 1
ATOM 796 N N . GLU A 1 101 ? 14.473 3.709 -46.567 1.00 80.31 101 GLU A N 1
ATOM 797 C CA . GLU A 1 101 ? 14.648 3.031 -47.859 1.00 80.31 101 GLU A CA 1
ATOM 798 C C . GLU A 1 101 ? 14.584 4.022 -49.027 1.00 80.31 101 GLU A C 1
ATOM 800 O O . GLU A 1 101 ? 15.453 4.012 -49.894 1.00 80.31 101 GLU A O 1
ATOM 805 N N . HIS A 1 102 ? 13.613 4.939 -49.016 1.00 73.88 102 HIS A N 1
ATOM 806 C CA . HIS A 1 102 ? 13.491 6.002 -50.016 1.00 73.88 102 HIS A CA 1
ATOM 807 C C . HIS A 1 102 ? 14.599 7.060 -49.917 1.00 73.88 102 HIS A C 1
ATOM 809 O O . HIS A 1 102 ? 14.953 7.664 -50.928 1.00 73.88 102 HIS A O 1
ATOM 815 N N . SER A 1 103 ? 15.152 7.283 -48.720 1.00 73.56 103 SER A N 1
ATOM 816 C CA . SER A 1 103 ? 16.282 8.183 -48.488 1.00 73.56 103 SER A CA 1
ATOM 817 C C . SER A 1 103 ? 17.640 7.491 -48.590 1.00 73.56 103 SER A C 1
ATOM 819 O O . SER A 1 103 ? 18.650 8.152 -48.343 1.00 73.56 103 SER A O 1
ATOM 821 N N . GLN A 1 104 ? 17.702 6.185 -48.895 1.00 70.31 104 GLN A N 1
ATOM 822 C CA . GLN A 1 104 ? 18.987 5.558 -49.185 1.00 70.31 104 GLN A CA 1
ATOM 823 C C . GLN A 1 104 ? 19.575 6.300 -50.384 1.00 70.31 104 GLN A C 1
ATOM 825 O O . GLN A 1 104 ? 18.896 6.418 -51.413 1.00 70.31 104 GLN A O 1
ATOM 830 N N . PRO A 1 105 ? 20.803 6.837 -50.277 1.00 68.19 105 PRO A N 1
ATOM 831 C CA . PRO A 1 105 ? 21.434 7.448 -51.427 1.00 68.19 105 PRO A CA 1
ATOM 832 C C . PRO A 1 105 ? 21.486 6.380 -52.517 1.00 68.19 105 PRO A C 1
ATOM 834 O O . PRO A 1 105 ? 22.063 5.310 -52.311 1.00 68.19 105 PRO A O 1
ATOM 837 N N . LYS A 1 106 ? 20.835 6.650 -53.660 1.00 69.75 106 LYS A N 1
ATOM 838 C CA . LYS A 1 106 ? 20.967 5.799 -54.847 1.00 69.75 106 LYS A CA 1
ATOM 839 C C . LYS A 1 106 ? 22.463 5.563 -55.032 1.00 69.75 106 LYS A C 1
ATOM 841 O O . LYS A 1 106 ? 23.182 6.566 -55.072 1.00 69.75 106 LYS A O 1
ATOM 846 N N . PRO A 1 107 ? 22.940 4.305 -55.104 1.00 67.00 107 PRO A N 1
ATOM 847 C CA . PRO A 1 107 ? 24.349 4.050 -55.337 1.00 67.00 107 PRO A CA 1
ATOM 848 C C . PRO A 1 107 ? 24.718 4.798 -56.613 1.00 67.00 107 PRO A C 1
ATOM 850 O O . PRO A 1 107 ? 24.209 4.505 -57.698 1.00 67.00 107 PRO A O 1
ATOM 853 N N . VAL A 1 108 ? 25.495 5.867 -56.449 1.00 68.31 108 VAL A N 1
ATOM 854 C CA . VAL A 1 108 ? 25.910 6.707 -57.564 1.00 68.31 108 VAL A CA 1
ATOM 855 C C . VAL A 1 108 ? 26.713 5.788 -58.467 1.00 68.31 108 VAL A C 1
ATOM 857 O O . VAL A 1 108 ? 27.588 5.070 -57.977 1.00 68.31 108 VAL A O 1
ATOM 860 N N . LYS A 1 109 ? 26.383 5.766 -59.766 1.00 72.38 109 LYS A N 1
ATOM 861 C CA . LYS A 1 109 ? 27.198 5.087 -60.781 1.00 72.38 109 LYS A CA 1
ATOM 862 C C . LYS A 1 109 ? 28.647 5.439 -60.477 1.00 72.38 109 LYS A C 1
ATOM 864 O O . LYS A 1 109 ? 28.954 6.631 -60.446 1.00 72.38 109 LYS A O 1
ATOM 869 N N . ALA A 1 110 ? 29.479 4.441 -60.173 1.00 70.31 110 ALA A N 1
ATOM 870 C CA . ALA A 1 110 ? 30.880 4.677 -59.861 1.00 70.31 110 ALA A CA 1
ATOM 871 C C . ALA A 1 110 ? 31.425 5.615 -60.941 1.00 70.31 110 ALA A C 1
ATOM 873 O O . ALA A 1 110 ? 31.344 5.282 -62.127 1.00 70.31 110 ALA A O 1
ATOM 874 N N . LEU A 1 111 ? 31.853 6.826 -60.555 1.00 70.12 111 LEU A N 1
ATOM 875 C CA . LEU A 1 111 ? 32.527 7.700 -61.504 1.00 70.12 111 LEU A CA 1
ATOM 876 C C . LEU A 1 111 ? 33.687 6.871 -62.033 1.00 70.12 111 LEU A C 1
ATOM 878 O O . LEU A 1 111 ? 34.523 6.433 -61.244 1.00 70.12 111 LEU A O 1
ATOM 882 N N . TRP A 1 112 ? 33.663 6.602 -63.334 1.00 66.50 112 TRP A N 1
ATOM 883 C CA . TRP A 1 112 ? 34.684 5.850 -64.040 1.00 66.50 112 TRP A CA 1
ATOM 884 C C . TRP A 1 112 ? 36.039 6.439 -63.648 1.00 66.50 112 TRP A C 1
ATOM 886 O O . TRP A 1 112 ? 36.382 7.571 -63.993 1.00 66.50 112 TRP A O 1
ATOM 896 N N . LYS A 1 113 ? 36.776 5.705 -62.814 1.00 73.69 113 LYS A N 1
ATOM 897 C CA . LYS A 1 113 ? 38.149 6.053 -62.478 1.00 73.69 113 LYS A CA 1
ATOM 898 C C . LYS A 1 113 ? 38.945 5.647 -63.707 1.00 73.69 113 LYS A C 1
ATOM 900 O O . LYS A 1 113 ? 38.876 4.502 -64.141 1.00 73.69 113 LYS A O 1
ATOM 905 N N . SER A 1 114 ? 39.588 6.611 -64.356 1.00 73.69 114 SER A N 1
ATOM 906 C CA . SER A 1 114 ? 40.482 6.269 -65.452 1.00 73.69 114 SER A CA 1
ATOM 907 C C . SER A 1 114 ? 41.677 5.517 -64.873 1.00 73.69 114 SER A C 1
ATOM 909 O O . SER A 1 114 ? 42.212 5.901 -63.833 1.00 73.69 114 SER A O 1
ATOM 911 N N . GLN A 1 115 ? 42.131 4.481 -65.579 1.00 78.38 115 GLN A N 1
ATOM 912 C CA . GLN A 1 115 ? 43.236 3.619 -65.142 1.00 78.38 115 GLN A CA 1
ATOM 913 C C . GLN A 1 115 ? 44.547 4.383 -64.880 1.00 78.38 115 GLN A C 1
ATOM 915 O O . GLN A 1 115 ? 45.436 3.914 -64.176 1.00 78.38 115 GLN A O 1
ATOM 920 N N . LYS A 1 116 ? 44.646 5.616 -65.392 1.00 81.44 116 LYS A N 1
ATOM 921 C CA . LYS A 1 116 ? 45.746 6.552 -65.131 1.00 81.44 116 LYS A CA 1
ATOM 922 C C . LYS A 1 116 ? 45.879 6.954 -63.656 1.00 81.44 116 LYS A C 1
ATOM 924 O O . LYS A 1 116 ? 46.956 7.390 -63.262 1.00 81.44 116 LYS A O 1
ATOM 929 N N . TYR A 1 117 ? 44.817 6.838 -62.856 1.00 75.38 117 TYR A N 1
ATOM 930 C CA . TYR A 1 117 ? 44.793 7.294 -61.461 1.00 75.38 117 TYR A CA 1
ATOM 931 C C . TYR A 1 117 ? 44.483 6.188 -60.445 1.00 75.38 117 TYR A C 1
ATOM 933 O O . TYR A 1 117 ? 44.293 6.505 -59.273 1.00 75.38 117 TYR A O 1
ATOM 941 N N . ASP A 1 118 ? 44.458 4.914 -60.852 1.00 80.44 118 ASP A N 1
ATOM 942 C CA . ASP A 1 118 ? 44.188 3.800 -59.928 1.00 80.44 118 ASP A CA 1
ATOM 943 C C . ASP A 1 118 ? 45.286 3.654 -58.861 1.00 80.44 118 ASP A C 1
ATOM 945 O O . ASP A 1 118 ? 44.988 3.375 -57.701 1.00 80.44 118 ASP A O 1
ATOM 949 N N . ASN A 1 119 ? 46.539 3.957 -59.220 1.00 81.50 119 ASN A N 1
ATOM 950 C CA . ASN A 1 119 ? 47.693 3.867 -58.315 1.00 81.50 119 ASN A CA 1
ATOM 951 C C . ASN A 1 119 ? 48.115 5.223 -57.719 1.00 81.50 119 ASN A C 1
ATOM 953 O O . ASN A 1 119 ? 49.149 5.312 -57.058 1.00 81.50 119 ASN A O 1
ATOM 957 N N . VAL A 1 120 ? 47.354 6.296 -57.962 1.00 85.12 120 VAL A N 1
ATOM 958 C CA . VAL A 1 120 ? 47.681 7.629 -57.437 1.00 85.12 120 VAL A CA 1
ATOM 959 C C . VAL A 1 120 ? 46.968 7.824 -56.106 1.00 85.12 120 VAL A C 1
ATOM 961 O O . VAL A 1 120 ? 45.788 8.175 -56.050 1.00 85.12 120 VAL A O 1
ATOM 964 N N . GLU A 1 121 ? 47.692 7.601 -55.011 1.00 81.88 121 GLU A N 1
ATOM 965 C CA . GLU A 1 121 ? 47.154 7.850 -53.679 1.00 81.88 121 GLU A CA 1
ATOM 966 C C . GLU A 1 121 ? 46.904 9.348 -53.448 1.00 81.88 121 GLU A C 1
ATOM 968 O O . GLU A 1 121 ? 47.703 10.215 -53.806 1.00 81.88 121 GLU A O 1
ATOM 973 N N . SER A 1 122 ? 45.765 9.674 -52.833 1.00 81.88 122 SER A N 1
ATOM 974 C CA . SER A 1 122 ? 45.438 11.060 -52.501 1.00 81.88 122 SER A CA 1
ATOM 975 C C . SER A 1 122 ? 46.414 11.606 -51.458 1.00 81.88 122 SER A C 1
ATOM 977 O O . SER A 1 122 ? 46.620 10.990 -50.415 1.00 81.88 122 SER A O 1
ATOM 979 N N . LYS A 1 123 ? 46.920 12.828 -51.659 1.00 82.19 123 LYS A N 1
ATOM 980 C CA . LYS A 1 123 ? 47.699 13.550 -50.632 1.00 82.19 123 LYS A CA 1
ATOM 981 C C . LYS A 1 123 ? 46.926 13.705 -49.313 1.00 82.19 123 LYS A C 1
ATOM 983 O O . LYS A 1 123 ? 47.527 13.774 -48.247 1.00 82.19 123 LYS A O 1
ATOM 988 N N . VAL A 1 124 ? 45.591 13.704 -49.377 1.00 78.50 124 VAL A N 1
ATOM 989 C CA . VAL A 1 124 ? 44.714 13.708 -48.195 1.00 78.50 124 VAL A CA 1
ATOM 990 C C . VAL A 1 124 ? 44.765 12.365 -47.461 1.00 78.50 124 VAL A C 1
ATOM 992 O O . VAL A 1 124 ? 44.768 12.350 -46.237 1.00 78.50 124 VAL A O 1
ATOM 995 N N . LYS A 1 125 ? 44.872 11.240 -48.184 1.00 81.56 125 LYS A N 1
ATOM 996 C CA . LYS A 1 125 ? 45.058 9.908 -47.584 1.00 81.56 125 LYS A CA 1
ATOM 997 C C . LYS A 1 125 ? 46.369 9.855 -46.798 1.00 81.56 125 LYS A C 1
ATOM 999 O O . LYS A 1 125 ? 46.351 9.414 -45.656 1.00 81.56 125 LYS A O 1
ATOM 1004 N N . ALA A 1 126 ? 47.451 10.409 -47.352 1.00 78.56 126 ALA A N 1
ATOM 1005 C CA . ALA A 1 126 ? 48.729 10.523 -46.649 1.00 78.56 126 ALA A CA 1
ATOM 1006 C C . ALA A 1 126 ? 48.616 11.361 -45.361 1.00 78.56 126 ALA A C 1
ATOM 1008 O O . ALA A 1 126 ? 49.145 10.971 -44.328 1.00 78.56 126 ALA A O 1
ATOM 1009 N N . LYS A 1 127 ? 47.860 12.468 -45.387 1.00 75.69 127 LYS A N 1
ATOM 1010 C CA . LYS A 1 127 ? 47.619 13.316 -44.204 1.00 75.69 127 LYS A CA 1
ATOM 1011 C C . LYS A 1 127 ? 46.726 12.672 -43.141 1.00 75.69 127 LYS A C 1
ATOM 1013 O O . LYS A 1 127 ? 46.843 13.011 -41.973 1.00 75.69 127 LYS A O 1
ATOM 1018 N N . LEU A 1 128 ? 45.841 11.757 -43.535 1.00 74.94 128 LEU A N 1
ATOM 1019 C CA . LEU A 1 128 ? 45.001 10.987 -42.611 1.00 74.94 128 LEU A CA 1
ATOM 1020 C C . LEU A 1 128 ? 45.713 9.745 -42.053 1.00 74.94 128 LEU A C 1
ATOM 1022 O O . LEU A 1 128 ? 45.359 9.284 -40.973 1.00 74.94 128 LEU A O 1
ATOM 1026 N N . GLN A 1 129 ? 46.678 9.191 -42.793 1.00 76.25 129 GLN A N 1
ATOM 1027 C CA . GLN A 1 129 ? 47.533 8.084 -42.351 1.00 76.25 129 GLN A CA 1
ATOM 1028 C C . GLN A 1 129 ? 48.734 8.546 -41.519 1.00 76.25 129 GLN A C 1
ATOM 1030 O O . GLN A 1 129 ? 49.351 7.713 -40.859 1.00 76.25 129 GLN A O 1
ATOM 1035 N N . GLU A 1 130 ? 49.058 9.843 -41.534 1.00 78.75 130 GLU A N 1
ATOM 1036 C CA . GLU A 1 130 ? 50.003 10.450 -40.599 1.00 78.75 130 GLU A CA 1
ATOM 1037 C C . GLU A 1 130 ? 49.498 10.161 -39.180 1.00 78.75 130 GLU A C 1
ATOM 1039 O O . GLU A 1 130 ? 48.420 10.610 -38.776 1.00 78.75 130 GLU A O 1
ATOM 1044 N N . SER A 1 131 ? 50.223 9.303 -38.459 1.00 66.94 131 SER A N 1
ATOM 1045 C CA . SER A 1 131 ? 49.842 8.906 -37.111 1.00 66.94 131 SER A CA 1
ATOM 1046 C C . SER A 1 131 ? 49.744 10.160 -36.254 1.00 66.94 131 SER A C 1
ATOM 1048 O O . SER A 1 131 ? 50.642 11.002 -36.241 1.00 66.94 131 SER A O 1
ATOM 1050 N N . SER A 1 132 ? 48.616 10.311 -35.555 1.00 65.56 132 SER A N 1
ATOM 1051 C CA . SER A 1 132 ? 48.427 11.431 -34.638 1.00 65.56 132 SER A CA 1
ATOM 1052 C C . SER A 1 132 ? 49.620 11.503 -33.679 1.00 65.56 132 SER A C 1
ATOM 1054 O O . SER A 1 132 ? 50.037 10.442 -33.196 1.00 65.56 132 SER A O 1
ATOM 1056 N N . PRO A 1 133 ? 50.148 12.702 -33.371 1.00 72.62 133 PRO A N 1
ATOM 1057 C CA . PRO A 1 133 ? 51.273 12.834 -32.456 1.00 72.62 133 PRO A CA 1
ATOM 1058 C C . PRO A 1 133 ? 50.973 12.097 -31.143 1.00 72.62 133 PRO A C 1
ATOM 1060 O O . PRO A 1 133 ? 49.820 12.118 -30.688 1.00 72.62 133 PRO A O 1
ATOM 1063 N N . PRO A 1 134 ? 51.972 11.415 -30.548 1.00 69.44 134 PRO A N 1
ATOM 1064 C CA . PRO A 1 134 ? 51.770 10.674 -29.315 1.00 69.44 134 PRO A CA 1
ATOM 1065 C C . PRO A 1 134 ? 51.173 11.610 -28.256 1.00 69.44 134 PRO A C 1
ATOM 1067 O O . PRO A 1 134 ? 51.601 12.764 -28.145 1.00 69.44 134 PRO A O 1
ATOM 1070 N N . PRO A 1 135 ? 50.152 11.157 -27.507 1.00 66.69 135 PRO A N 1
ATOM 1071 C CA . PRO A 1 135 ? 49.495 11.998 -26.522 1.00 66.69 135 PRO A CA 1
ATOM 1072 C C . PRO A 1 135 ? 50.528 12.485 -25.505 1.00 66.69 135 PRO A C 1
ATOM 1074 O O . PRO A 1 135 ? 51.289 11.695 -24.948 1.00 66.69 135 PRO A O 1
ATOM 1077 N N . ILE A 1 136 ? 50.550 13.799 -25.284 1.00 70.94 136 ILE A N 1
ATOM 1078 C CA . ILE A 1 136 ? 51.468 14.458 -24.352 1.00 70.94 136 ILE A CA 1
ATOM 1079 C C . ILE A 1 136 ? 51.312 13.787 -22.974 1.00 70.94 136 ILE A C 1
ATOM 1081 O O . ILE A 1 136 ? 50.191 13.733 -22.461 1.00 70.94 136 ILE A O 1
ATOM 1085 N N . PRO A 1 137 ? 52.392 13.284 -22.348 1.00 68.44 137 PRO A N 1
ATOM 1086 C CA . PRO A 1 137 ? 52.302 12.486 -21.122 1.00 68.44 137 PRO A CA 1
ATOM 1087 C C . PRO A 1 137 ? 51.702 13.261 -19.938 1.00 68.44 137 PRO A C 1
ATOM 1089 O O . PRO A 1 137 ? 51.075 12.669 -19.061 1.00 68.44 137 PRO A O 1
ATOM 1092 N N . GLU A 1 138 ? 51.809 14.592 -19.922 1.00 66.06 138 GLU A N 1
ATOM 1093 C CA . GLU A 1 138 ? 51.155 15.440 -18.915 1.00 66.06 138 GLU A CA 1
ATOM 1094 C C . GLU A 1 138 ? 49.626 15.456 -19.035 1.00 66.06 138 GLU A C 1
ATOM 1096 O O . GLU A 1 138 ? 48.935 15.567 -18.023 1.00 66.06 138 GLU A O 1
ATOM 1101 N N . ALA A 1 139 ? 49.072 15.251 -20.234 1.00 64.25 139 ALA A N 1
ATOM 1102 C CA . ALA A 1 139 ? 47.627 15.192 -20.453 1.00 64.25 139 ALA A CA 1
ATOM 1103 C C . ALA A 1 139 ? 46.986 13.899 -19.911 1.00 64.25 139 ALA A C 1
ATOM 1105 O O . ALA A 1 139 ? 45.763 13.831 -19.810 1.00 64.25 139 ALA A O 1
ATOM 1106 N N . LEU A 1 140 ? 47.787 12.894 -19.528 1.00 62.56 140 LEU A N 1
ATOM 1107 C CA . LEU A 1 140 ? 47.314 11.690 -18.834 1.00 62.56 140 LEU A CA 1
ATOM 1108 C C . LEU A 1 140 ? 47.051 11.935 -17.340 1.00 62.56 140 LEU A C 1
ATOM 1110 O O . LEU A 1 140 ? 46.297 11.183 -16.726 1.00 62.56 140 LEU A O 1
ATOM 1114 N N . LYS A 1 141 ? 47.654 12.978 -16.749 1.00 68.12 141 LYS A N 1
ATOM 1115 C CA . LYS A 1 141 ? 47.489 13.325 -15.324 1.00 68.12 141 LYS A CA 1
ATOM 1116 C C . LYS A 1 141 ? 46.180 14.062 -15.048 1.00 68.12 141 LYS A C 1
ATOM 1118 O O . LYS A 1 141 ? 45.712 14.089 -13.913 1.00 68.12 141 LYS A O 1
ATOM 1123 N N . PHE A 1 142 ? 45.575 14.637 -16.082 1.00 66.19 142 PHE A N 1
ATOM 1124 C CA . PHE A 1 142 ? 44.317 15.355 -15.973 1.00 66.19 142 PHE A CA 1
ATOM 1125 C C . PHE A 1 142 ? 43.203 14.517 -16.593 1.00 66.19 142 PHE A C 1
ATOM 1127 O O . PHE A 1 142 ? 43.179 14.265 -17.798 1.00 66.19 142 PHE A O 1
ATOM 1134 N N . LEU A 1 143 ? 42.233 14.109 -15.772 1.00 66.62 143 LEU A N 1
ATOM 1135 C CA . LEU A 1 143 ? 40.942 13.663 -16.283 1.00 66.62 143 LEU A CA 1
ATOM 1136 C C . LEU A 1 143 ? 40.368 14.812 -17.116 1.00 66.62 143 LEU A C 1
ATOM 1138 O O . LEU A 1 143 ? 39.963 15.836 -16.568 1.00 66.62 143 LEU A O 1
ATOM 1142 N N . ARG A 1 144 ? 40.333 14.659 -18.447 1.00 67.81 144 ARG A N 1
ATOM 1143 C CA . ARG A 1 144 ? 39.583 15.572 -19.313 1.00 67.81 144 ARG A CA 1
ATOM 1144 C C . ARG A 1 144 ? 38.108 15.411 -18.958 1.00 67.81 144 ARG A C 1
ATOM 1146 O O . ARG A 1 144 ? 37.433 14.521 -19.483 1.00 67.81 144 ARG A O 1
ATOM 1153 N N . ALA A 1 145 ? 37.632 16.242 -18.034 1.00 53.53 145 ALA A N 1
ATOM 1154 C CA . ALA A 1 145 ? 36.226 16.333 -17.694 1.00 53.53 145 ALA A CA 1
ATOM 1155 C C . ALA A 1 145 ? 35.442 16.481 -19.009 1.00 53.53 145 ALA A C 1
ATOM 1157 O O . ALA A 1 145 ? 35.813 17.282 -19.865 1.00 53.53 145 ALA A O 1
ATOM 1158 N N . TYR A 1 146 ? 34.413 15.648 -19.190 1.00 53.88 146 TYR A N 1
ATOM 1159 C CA . TYR A 1 146 ? 33.486 15.629 -20.334 1.00 53.88 146 TYR A CA 1
ATOM 1160 C C . TYR A 1 146 ? 33.880 14.865 -21.618 1.00 53.88 146 TYR A C 1
ATOM 1162 O O . TYR A 1 146 ? 33.078 14.834 -22.547 1.00 53.88 146 TYR A O 1
ATOM 1170 N N . SER A 1 147 ? 35.013 14.150 -21.705 1.00 57.88 147 SER A N 1
ATOM 1171 C CA . SER A 1 147 ? 35.372 13.449 -22.964 1.00 57.88 147 SER A CA 1
ATOM 1172 C C . SER A 1 147 ? 34.638 12.124 -23.240 1.00 57.88 147 SER A C 1
ATOM 1174 O O . SER A 1 147 ? 34.714 11.611 -24.355 1.00 57.88 147 SER A O 1
ATOM 1176 N N . ARG A 1 148 ? 33.930 11.543 -22.258 1.00 56.47 148 ARG A N 1
ATOM 1177 C CA . ARG A 1 148 ? 33.332 10.194 -22.392 1.00 56.47 148 ARG A CA 1
ATOM 1178 C C . ARG A 1 148 ? 31.805 10.141 -22.426 1.00 56.47 148 ARG A C 1
ATOM 1180 O O . ARG A 1 148 ? 31.254 9.046 -22.428 1.00 56.47 148 ARG A O 1
ATOM 1187 N N . CYS A 1 149 ? 31.120 11.279 -22.515 1.00 52.69 149 CYS A N 1
ATOM 1188 C CA . CYS A 1 149 ? 29.655 11.320 -22.529 1.00 52.69 149 CYS A CA 1
ATOM 1189 C C . CYS A 1 149 ? 29.126 12.059 -23.764 1.00 52.69 149 CYS A C 1
ATOM 1191 O O . CYS A 1 149 ? 28.495 13.104 -23.654 1.00 52.69 149 CYS A O 1
ATOM 1193 N N . GLY A 1 150 ? 29.389 11.502 -24.947 1.00 55.72 150 GLY A N 1
ATOM 1194 C CA . GLY A 1 150 ? 28.631 11.805 -26.161 1.00 55.72 150 GLY A CA 1
ATOM 1195 C C . GLY A 1 150 ? 27.667 10.651 -26.469 1.00 55.72 150 GLY A C 1
ATOM 1196 O O . GLY A 1 150 ? 28.031 9.491 -26.237 1.00 55.72 150 GLY A O 1
ATOM 1197 N N . PRO A 1 151 ? 26.447 10.911 -26.975 1.00 47.84 151 PRO A N 1
ATOM 1198 C CA . PRO A 1 151 ? 25.510 9.851 -27.334 1.00 47.84 151 PRO A CA 1
ATOM 1199 C C . PRO A 1 151 ? 26.120 8.978 -28.443 1.00 47.84 151 PRO A C 1
ATOM 1201 O O . PRO A 1 151 ? 26.269 9.422 -29.576 1.00 47.84 151 PRO A O 1
ATOM 1204 N N . GLY A 1 152 ? 26.500 7.739 -28.108 1.00 56.88 152 GLY A N 1
ATOM 1205 C CA . GLY A 1 152 ? 27.015 6.751 -29.069 1.00 56.88 152 GLY A CA 1
ATOM 1206 C C . GLY A 1 152 ? 28.285 5.999 -28.656 1.00 56.88 152 GLY A C 1
ATOM 1207 O O . GLY A 1 152 ? 28.598 4.983 -29.272 1.00 56.88 152 GLY A O 1
ATOM 1208 N N . ILE A 1 153 ? 28.996 6.422 -27.605 1.00 54.28 153 ILE A N 1
ATOM 1209 C CA . ILE A 1 153 ? 30.207 5.719 -27.148 1.00 54.28 153 ILE A CA 1
ATOM 1210 C C . ILE A 1 153 ? 29.808 4.623 -26.154 1.00 54.28 153 ILE A C 1
ATOM 1212 O O . ILE A 1 153 ? 29.420 4.902 -25.021 1.00 54.28 153 ILE A O 1
ATOM 1216 N N . LYS A 1 154 ? 29.891 3.356 -26.574 1.00 55.31 154 LYS A N 1
ATOM 1217 C CA . LYS A 1 154 ? 29.719 2.214 -25.664 1.00 55.31 154 LYS A CA 1
ATOM 1218 C C . LYS A 1 154 ? 30.963 2.110 -24.769 1.00 55.31 154 LYS A C 1
ATOM 1220 O O . LYS A 1 154 ? 32.070 2.121 -25.306 1.00 55.31 154 LYS A O 1
ATOM 1225 N N . PRO A 1 155 ? 30.834 1.992 -23.437 1.00 59.25 155 PRO A N 1
ATOM 1226 C CA . PRO A 1 155 ? 31.992 1.748 -22.590 1.00 59.25 155 PRO A CA 1
ATOM 1227 C C . PRO A 1 155 ? 32.592 0.381 -22.945 1.00 59.25 155 PRO A C 1
ATOM 1229 O O . PRO A 1 155 ? 31.925 -0.648 -22.825 1.00 59.25 155 PRO A O 1
ATOM 1232 N N . CYS A 1 156 ? 33.848 0.367 -23.400 1.00 48.66 156 CYS A N 1
ATOM 1233 C CA . CYS A 1 156 ? 34.609 -0.867 -23.562 1.00 48.66 156 CYS A CA 1
ATOM 1234 C C . CYS A 1 156 ? 34.780 -1.502 -22.180 1.00 48.66 156 CYS A C 1
ATOM 1236 O O . CYS A 1 156 ? 35.475 -0.963 -21.319 1.00 48.66 156 CYS A O 1
ATOM 1238 N N . ARG A 1 157 ? 34.106 -2.632 -21.958 1.00 52.59 157 ARG A N 1
ATOM 1239 C CA . ARG A 1 157 ? 34.326 -3.489 -20.794 1.00 52.59 157 ARG A CA 1
ATOM 1240 C C . ARG A 1 157 ? 35.779 -3.998 -20.874 1.00 52.59 157 ARG A C 1
ATOM 1242 O O . ARG A 1 157 ? 36.145 -4.498 -21.938 1.00 52.59 157 ARG A O 1
ATOM 1249 N N . PRO A 1 158 ? 36.614 -3.864 -19.828 1.00 48.59 158 PRO A N 1
ATOM 1250 C CA . PRO A 1 158 ? 37.956 -4.433 -19.863 1.00 48.59 158 PRO A CA 1
ATOM 1251 C C . PRO A 1 158 ? 37.849 -5.956 -19.993 1.00 48.59 158 PRO A C 1
ATOM 1253 O O . PRO A 1 158 ? 37.010 -6.585 -19.339 1.00 48.59 158 PRO A O 1
ATOM 1256 N N . LEU A 1 159 ? 38.666 -6.531 -20.879 1.00 46.62 159 LEU A N 1
ATOM 1257 C CA . LEU A 1 159 ? 38.842 -7.976 -20.987 1.00 46.62 159 LEU A CA 1
ATOM 1258 C C . LEU A 1 159 ? 39.318 -8.500 -19.628 1.00 46.62 159 LEU A C 1
ATOM 1260 O O . LEU A 1 159 ? 40.200 -7.916 -18.999 1.00 46.62 159 LEU A O 1
ATOM 1264 N N . SER A 1 160 ? 38.669 -9.560 -19.152 1.00 41.22 160 SER A N 1
ATOM 1265 C CA . SER A 1 160 ? 38.979 -10.209 -17.881 1.00 41.22 160 SER A CA 1
ATOM 1266 C C . SER A 1 160 ? 40.453 -10.637 -17.838 1.00 41.22 160 SER A C 1
ATOM 1268 O O . SER A 1 160 ? 40.963 -11.106 -18.855 1.00 41.22 160 SER A O 1
ATOM 1270 N N . PRO A 1 161 ? 41.138 -10.506 -16.689 1.00 46.25 161 PRO A N 1
ATOM 1271 C CA . PRO A 1 161 ? 42.539 -10.882 -16.575 1.00 46.25 161 PRO A CA 1
ATOM 1272 C C . PRO A 1 161 ? 42.653 -12.403 -16.697 1.00 46.25 161 PRO A C 1
ATOM 1274 O O . PRO A 1 161 ? 42.203 -13.142 -15.820 1.00 46.25 161 PRO A O 1
ATOM 1277 N N . SER A 1 162 ? 43.229 -12.882 -17.799 1.00 41.84 162 SER A N 1
ATOM 1278 C CA . SER A 1 162 ? 43.711 -14.257 -17.879 1.00 41.84 162 SER A CA 1
ATOM 1279 C C . SER A 1 162 ? 44.807 -14.439 -16.834 1.00 41.84 162 SER A C 1
ATOM 1281 O O . SER A 1 162 ? 45.718 -13.618 -16.732 1.00 41.84 162 SER A O 1
ATOM 1283 N N . LEU A 1 163 ? 44.667 -15.503 -16.045 1.00 44.38 163 LEU A N 1
ATOM 1284 C CA . LEU A 1 163 ? 45.573 -15.929 -14.987 1.00 44.38 163 LEU A CA 1
ATOM 1285 C C . LEU A 1 163 ? 47.038 -15.885 -15.464 1.00 44.38 163 LEU A C 1
ATOM 1287 O O . LEU A 1 163 ? 47.476 -16.739 -16.225 1.00 44.38 163 LEU A O 1
ATOM 1291 N N . ALA A 1 164 ? 47.793 -14.902 -14.987 1.00 47.41 164 ALA A N 1
ATOM 1292 C CA . ALA A 1 164 ? 49.246 -14.943 -14.957 1.00 47.41 164 ALA A CA 1
ATOM 1293 C C . ALA A 1 164 ? 49.660 -14.938 -13.481 1.00 47.41 164 ALA A C 1
ATOM 1295 O O . ALA A 1 164 ? 49.620 -13.907 -12.812 1.00 47.41 164 ALA A O 1
ATOM 1296 N N . ARG A 1 165 ? 49.963 -16.126 -12.958 1.00 40.78 165 ARG A N 1
ATOM 1297 C CA . ARG A 1 165 ? 50.700 -16.409 -11.714 1.00 40.78 165 ARG A CA 1
ATOM 1298 C C . ARG A 1 165 ? 51.291 -17.812 -11.900 1.00 40.78 165 ARG A C 1
ATOM 1300 O O . ARG A 1 165 ? 50.550 -18.684 -12.329 1.00 40.78 165 ARG A O 1
ATOM 1307 N N . MET A 1 166 ? 52.547 -18.127 -11.607 1.00 36.62 166 MET A N 1
ATOM 1308 C CA . MET A 1 166 ? 53.645 -17.419 -10.946 1.00 36.62 166 MET A CA 1
ATOM 1309 C C . MET A 1 166 ? 54.923 -18.241 -11.172 1.00 36.62 166 MET A C 1
ATOM 1311 O O . MET A 1 166 ? 54.831 -19.460 -11.095 1.00 36.62 166 MET A O 1
ATOM 1315 N N . GLY A 1 167 ? 56.061 -17.543 -11.302 1.00 32.88 167 GLY A N 1
ATOM 1316 C CA . GLY A 1 167 ? 57.418 -17.976 -10.914 1.00 32.88 167 GLY A CA 1
ATOM 1317 C C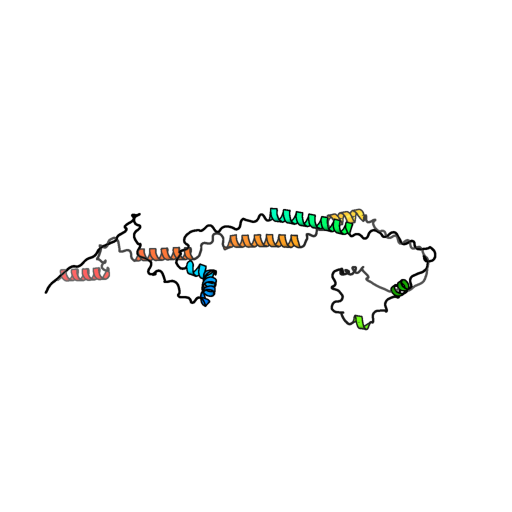 . GLY A 1 167 ? 58.053 -19.135 -11.692 1.00 32.88 167 GLY A C 1
ATOM 1318 O O . GLY A 1 167 ? 57.366 -19.990 -12.223 1.00 32.88 167 GLY A O 1
ATOM 1319 N N . ALA A 1 168 ? 59.366 -19.285 -11.767 1.00 34.69 168 ALA A N 1
ATOM 1320 C CA . ALA A 1 168 ? 60.525 -18.452 -11.460 1.00 34.69 168 ALA A CA 1
ATOM 1321 C C . ALA A 1 168 ? 61.736 -19.258 -11.979 1.00 34.69 168 ALA A C 1
ATOM 1323 O O . ALA A 1 168 ? 61.732 -20.474 -11.822 1.00 34.69 168 ALA A O 1
ATOM 1324 N N . GLU A 1 169 ? 62.708 -18.569 -12.582 1.00 36.12 169 GLU A N 1
ATOM 1325 C CA . GLU A 1 169 ? 64.149 -18.891 -12.632 1.00 36.12 169 GLU A CA 1
ATOM 1326 C C . GLU A 1 169 ? 64.587 -20.354 -12.879 1.00 36.12 169 GLU A C 1
ATOM 1328 O O . GLU A 1 169 ? 64.569 -21.179 -11.969 1.00 36.12 169 GLU A O 1
ATOM 1333 N N . ALA A 1 170 ? 65.125 -20.623 -14.074 1.00 31.62 170 ALA A N 1
ATOM 1334 C CA . ALA A 1 170 ? 66.381 -21.364 -14.245 1.00 31.62 170 ALA A CA 1
ATOM 1335 C C . ALA A 1 170 ? 66.893 -21.194 -15.686 1.00 31.62 170 ALA A C 1
ATOM 1337 O O . ALA A 1 170 ? 66.184 -21.500 -16.646 1.00 31.62 170 ALA A O 1
ATOM 1338 N N . ASP A 1 171 ? 68.123 -20.698 -15.803 1.00 37.34 171 ASP A N 1
ATOM 1339 C CA . ASP A 1 171 ? 68.969 -20.783 -16.993 1.00 37.34 171 ASP A CA 1
ATOM 1340 C C . ASP A 1 171 ? 69.082 -22.225 -17.520 1.00 37.34 171 ASP A C 1
ATOM 1342 O O . ASP A 1 171 ? 69.008 -23.179 -16.743 1.00 37.34 171 ASP A O 1
ATOM 1346 N N . VAL A 1 172 ? 69.347 -22.340 -18.829 1.00 35.53 172 VAL A N 1
ATOM 1347 C CA . VAL A 1 172 ? 70.322 -23.234 -19.498 1.00 35.53 172 VAL A CA 1
ATOM 1348 C C . VAL A 1 172 ? 69.821 -23.627 -20.899 1.00 35.53 172 VAL A C 1
ATOM 1350 O O . VAL A 1 172 ? 68.891 -24.408 -21.053 1.00 35.53 172 VAL A O 1
ATOM 1353 N N . GLU A 1 173 ? 70.515 -23.049 -21.885 1.00 32.03 173 GLU A N 1
ATOM 1354 C CA . GLU A 1 173 ? 70.979 -23.594 -23.172 1.00 32.03 173 GLU A CA 1
ATOM 1355 C C . GLU A 1 173 ? 70.037 -24.283 -24.171 1.00 32.03 173 GLU A C 1
ATOM 1357 O O . GLU A 1 173 ? 69.158 -25.090 -23.879 1.00 32.03 173 GLU A O 1
ATOM 1362 N N . ALA A 1 174 ? 70.339 -23.971 -25.431 1.00 41.22 174 ALA A N 1
ATOM 1363 C CA . ALA A 1 174 ? 69.733 -24.519 -26.624 1.00 41.22 174 ALA A CA 1
ATOM 1364 C C . ALA A 1 174 ? 69.957 -26.036 -26.733 1.00 41.22 174 ALA A C 1
ATOM 1366 O O . ALA A 1 174 ? 71.076 -26.536 -26.632 1.00 41.22 174 ALA A O 1
ATOM 1367 N N . GLY A 1 175 ? 68.882 -26.761 -27.031 1.00 33.00 175 GLY A N 1
ATOM 1368 C CA . GLY A 1 175 ? 68.926 -28.171 -27.386 1.00 33.00 175 GLY A CA 1
ATOM 1369 C C . GLY A 1 175 ? 67.612 -28.588 -28.027 1.00 33.00 175 GLY A C 1
ATOM 1370 O O . GLY A 1 175 ? 66.595 -28.721 -27.350 1.00 33.00 175 GLY A O 1
ATOM 1371 N N . GLU A 1 176 ? 67.631 -28.770 -29.345 1.00 42.28 176 GLU A N 1
ATOM 1372 C CA . GLU A 1 176 ? 66.561 -29.416 -30.096 1.00 42.28 176 GLU A CA 1
ATOM 1373 C C . GLU A 1 176 ? 66.391 -30.853 -29.589 1.00 42.28 176 GLU A C 1
ATOM 1375 O O . GLU A 1 176 ? 67.172 -31.748 -29.904 1.00 42.28 176 GLU A O 1
ATOM 1380 N N . ALA A 1 177 ? 65.361 -31.082 -28.784 1.00 39.53 177 ALA A N 1
ATOM 1381 C CA . ALA A 1 177 ? 64.870 -32.413 -28.487 1.00 39.53 177 ALA A CA 1
ATOM 1382 C C . ALA A 1 177 ? 63.347 -32.370 -28.562 1.00 39.53 177 ALA A C 1
ATOM 1384 O O . ALA A 1 177 ? 62.695 -31.619 -27.835 1.00 39.53 177 ALA A O 1
ATOM 1385 N N . GLU A 1 178 ? 62.784 -33.169 -29.466 1.00 44.06 178 GLU A N 1
ATOM 1386 C CA . GLU A 1 178 ? 61.350 -33.403 -29.608 1.00 44.06 178 GLU A CA 1
ATOM 1387 C C . GLU A 1 178 ? 60.783 -34.048 -28.332 1.00 44.06 178 GLU A C 1
ATOM 1389 O O . GLU A 1 178 ? 60.509 -35.247 -28.262 1.00 44.06 178 GLU A O 1
ATOM 1394 N N . ALA A 1 179 ? 60.574 -33.248 -27.291 1.00 43.62 179 ALA A N 1
ATOM 1395 C CA . ALA A 1 179 ? 59.745 -33.635 -26.170 1.00 43.62 179 ALA A CA 1
ATOM 1396 C C . ALA A 1 179 ? 58.295 -33.624 -26.661 1.00 43.62 179 ALA A C 1
ATOM 1398 O O . ALA A 1 179 ? 57.625 -32.591 -26.684 1.00 43.62 179 ALA A O 1
ATOM 1399 N N . LYS A 1 180 ? 57.798 -34.794 -27.077 1.00 47.53 180 LYS A N 1
ATOM 1400 C CA . LYS A 1 180 ? 56.361 -35.068 -27.173 1.00 47.53 180 LYS A CA 1
ATOM 1401 C C . LYS A 1 180 ? 55.751 -34.833 -25.793 1.00 47.53 180 LYS A C 1
ATOM 1403 O O . LYS A 1 180 ? 55.677 -35.745 -24.975 1.00 47.53 180 LYS A O 1
ATOM 1408 N N . ILE A 1 181 ? 55.314 -33.601 -25.540 1.00 49.84 181 ILE A N 1
ATOM 1409 C CA . ILE A 1 181 ? 54.437 -33.264 -24.426 1.00 49.84 181 ILE A CA 1
ATOM 1410 C C . ILE A 1 181 ? 53.116 -33.972 -24.730 1.00 49.84 181 ILE A C 1
ATOM 1412 O O . ILE A 1 181 ? 52.250 -33.445 -25.428 1.00 49.84 181 ILE A O 1
ATOM 1416 N N . GLN A 1 182 ? 52.974 -35.208 -24.255 1.00 46.94 182 GLN A N 1
ATOM 1417 C CA . GLN A 1 182 ? 51.675 -35.856 -24.167 1.00 46.94 182 GLN A CA 1
ATOM 1418 C C . GLN A 1 182 ? 50.899 -35.124 -23.074 1.00 46.94 182 GLN A C 1
ATOM 1420 O O . GLN A 1 182 ? 50.896 -35.508 -21.909 1.00 46.94 182 GLN A O 1
ATOM 1425 N N . VAL A 1 183 ? 50.266 -34.011 -23.448 1.00 51.94 183 VAL A N 1
ATOM 1426 C CA . VAL A 1 183 ? 49.160 -33.478 -22.666 1.00 51.94 183 VAL A CA 1
ATOM 1427 C C . VAL A 1 183 ? 48.055 -34.513 -22.818 1.00 51.94 183 VAL A C 1
ATOM 1429 O O . VAL A 1 183 ? 47.359 -34.529 -23.833 1.00 51.94 183 VAL A O 1
ATOM 1432 N N . GLU A 1 184 ? 47.899 -35.399 -21.832 1.00 57.22 184 GLU A N 1
ATOM 1433 C CA . GLU A 1 184 ? 46.676 -36.185 -21.648 1.00 57.22 184 GLU A CA 1
ATOM 1434 C C . GLU A 1 184 ? 45.527 -35.228 -21.291 1.00 57.22 184 GLU A C 1
ATOM 1436 O O . GLU A 1 184 ? 44.979 -35.193 -20.190 1.00 57.22 184 GLU A O 1
ATOM 1441 N N . GLY A 1 185 ? 45.165 -34.379 -22.247 1.00 56.25 185 GLY A N 1
ATOM 1442 C CA . GLY A 1 185 ? 43.943 -33.620 -22.210 1.00 56.25 185 GLY A CA 1
ATOM 1443 C C . GLY A 1 185 ? 42.837 -34.618 -22.462 1.00 56.25 185 GLY A C 1
ATOM 1444 O O . GLY A 1 185 ? 42.653 -35.059 -23.596 1.00 56.25 185 GLY A O 1
ATOM 1445 N N . ARG A 1 186 ? 42.089 -34.985 -21.413 1.00 66.88 186 ARG A N 1
ATOM 1446 C CA . ARG A 1 186 ? 40.759 -35.579 -21.595 1.00 66.88 186 ARG A CA 1
ATOM 1447 C C . ARG A 1 186 ? 40.079 -34.789 -22.705 1.00 66.88 186 ARG A C 1
ATOM 1449 O O . ARG A 1 186 ? 39.940 -33.577 -22.567 1.00 66.88 186 ARG A O 1
ATOM 1456 N N . SER A 1 187 ? 39.722 -35.456 -23.800 1.00 73.94 187 SER A N 1
ATOM 1457 C CA . SER A 1 187 ? 39.017 -34.832 -24.916 1.00 73.94 187 SER A CA 1
ATOM 1458 C C . SER A 1 187 ? 37.722 -34.228 -24.376 1.00 73.94 187 SER A C 1
ATOM 1460 O O . SER A 1 187 ? 36.749 -34.933 -24.102 1.00 73.94 187 SER A O 1
ATOM 1462 N N . VAL A 1 188 ? 37.746 -32.926 -24.085 1.00 79.56 188 VAL A N 1
ATOM 1463 C CA . VAL A 1 188 ? 36.578 -32.219 -23.578 1.00 79.56 188 VAL A CA 1
ATOM 1464 C C . VAL A 1 188 ? 35.692 -31.970 -24.781 1.00 79.56 188 VAL A C 1
ATOM 1466 O O . VAL A 1 188 ? 36.016 -31.177 -25.661 1.00 79.56 188 VAL A O 1
ATOM 1469 N N . ASP A 1 189 ? 34.552 -32.650 -24.815 1.00 86.94 189 ASP A N 1
ATOM 1470 C CA . ASP A 1 189 ? 33.511 -32.388 -25.797 1.00 86.94 189 ASP A CA 1
ATOM 1471 C C . ASP A 1 189 ? 32.885 -31.018 -25.488 1.00 86.94 189 ASP A C 1
ATOM 1473 O O . ASP A 1 189 ? 31.935 -30.888 -24.709 1.00 86.94 189 ASP A O 1
ATOM 1477 N N . PHE A 1 190 ? 33.476 -29.967 -26.060 1.00 88.19 190 PHE A N 1
ATOM 1478 C CA . PHE A 1 190 ? 33.049 -28.585 -25.859 1.00 88.19 190 PHE A CA 1
ATOM 1479 C C . PHE A 1 190 ? 31.595 -28.369 -26.274 1.00 88.19 190 PHE A C 1
ATOM 1481 O O . PHE A 1 190 ? 30.932 -27.507 -25.699 1.00 88.19 190 PHE A O 1
ATOM 1488 N N . ILE A 1 191 ? 31.073 -29.172 -27.207 1.00 89.75 191 ILE A N 1
ATOM 1489 C CA . ILE A 1 191 ? 29.678 -29.108 -27.643 1.00 89.75 191 ILE A CA 1
ATOM 1490 C C . ILE A 1 191 ? 28.773 -29.574 -26.503 1.00 89.75 191 ILE A C 1
ATOM 1492 O O . ILE A 1 191 ? 27.852 -28.854 -26.111 1.00 89.75 191 ILE A O 1
ATOM 1496 N N . LYS A 1 192 ? 29.068 -30.732 -25.897 1.00 92.00 192 LYS A N 1
ATOM 1497 C CA . LYS A 1 192 ? 28.317 -31.226 -24.729 1.00 92.00 192 LYS A CA 1
ATOM 1498 C C . LYS A 1 192 ? 28.481 -30.318 -23.516 1.00 92.00 192 LYS A C 1
ATOM 1500 O O . LYS A 1 192 ? 27.490 -30.004 -22.858 1.00 92.00 192 LYS A O 1
ATOM 1505 N N . HIS A 1 193 ? 29.698 -29.860 -23.232 1.00 92.12 193 HIS A N 1
ATOM 1506 C CA . HIS A 1 193 ? 29.966 -28.943 -22.126 1.00 92.12 193 HIS A CA 1
ATOM 1507 C C . HIS A 1 193 ? 29.194 -27.624 -22.290 1.00 92.12 193 HIS A C 1
ATOM 1509 O O . HIS A 1 193 ? 28.536 -27.176 -21.353 1.00 92.12 193 HIS A O 1
ATOM 1515 N N . ASN A 1 194 ? 29.215 -27.021 -23.484 1.00 92.25 194 ASN A N 1
ATOM 1516 C CA . ASN A 1 194 ? 28.484 -25.790 -23.777 1.00 92.25 194 ASN A CA 1
ATOM 1517 C C . ASN A 1 194 ? 26.967 -26.007 -23.707 1.00 92.25 194 ASN A C 1
ATOM 1519 O O . ASN A 1 194 ? 26.282 -25.214 -23.070 1.00 92.25 194 ASN A O 1
ATOM 1523 N N . ALA A 1 195 ? 26.450 -27.116 -24.247 1.00 93.12 195 ALA A N 1
ATOM 1524 C CA . ALA A 1 195 ? 25.030 -27.453 -24.169 1.00 93.12 195 ALA A CA 1
ATOM 1525 C C . ALA A 1 195 ? 24.551 -27.639 -22.720 1.00 93.12 195 ALA A C 1
ATOM 1527 O O . ALA A 1 195 ? 23.488 -27.142 -22.348 1.00 93.12 195 ALA A O 1
ATOM 1528 N N . LEU A 1 196 ? 25.333 -28.325 -21.881 1.00 92.19 196 LEU A N 1
ATOM 1529 C CA . LEU A 1 196 ? 25.023 -28.482 -20.459 1.00 92.19 196 LEU A CA 1
ATOM 1530 C C . LEU A 1 196 ? 25.102 -27.148 -19.711 1.00 92.19 196 LEU A C 1
ATOM 1532 O O . LEU A 1 196 ? 24.218 -26.857 -18.906 1.00 92.19 196 LEU A O 1
ATOM 1536 N N . ASN A 1 197 ? 26.100 -26.311 -20.001 1.00 91.44 197 ASN A N 1
ATOM 1537 C CA . ASN A 1 197 ? 26.193 -24.975 -19.412 1.00 91.44 197 ASN A CA 1
ATOM 1538 C C . ASN A 1 197 ? 25.051 -24.061 -19.859 1.00 91.44 197 ASN A C 1
ATOM 1540 O O . ASN A 1 197 ? 24.496 -23.353 -19.028 1.00 91.44 197 ASN A O 1
ATOM 1544 N N . ALA A 1 198 ? 24.650 -24.102 -21.128 1.00 88.50 198 ALA A N 1
ATOM 1545 C CA . ALA A 1 198 ? 23.526 -23.330 -21.645 1.00 88.50 198 ALA A CA 1
ATOM 1546 C C . ALA A 1 198 ? 22.199 -23.767 -21.006 1.00 88.50 198 ALA A C 1
ATOM 1548 O O . ALA A 1 198 ? 21.384 -22.918 -20.658 1.00 88.50 198 ALA A O 1
ATOM 1549 N N . LYS A 1 199 ? 22.007 -25.076 -20.780 1.00 87.88 199 LYS A N 1
ATOM 1550 C CA . LYS A 1 199 ? 20.844 -25.610 -20.049 1.00 87.88 199 LYS A CA 1
ATOM 1551 C C . LYS A 1 199 ? 20.823 -25.194 -18.574 1.00 87.88 199 LYS A C 1
ATOM 1553 O O . LYS A 1 199 ? 19.748 -25.006 -18.018 1.00 87.88 199 LYS A O 1
ATOM 1558 N N . ARG A 1 200 ? 21.992 -25.080 -17.934 1.00 89.12 200 ARG A N 1
ATOM 1559 C CA . ARG A 1 200 ? 22.132 -24.692 -16.517 1.00 89.12 200 ARG A CA 1
ATOM 1560 C C . ARG A 1 200 ? 22.171 -23.183 -16.296 1.00 89.12 200 ARG A C 1
ATOM 1562 O O . ARG A 1 200 ? 21.960 -22.737 -15.171 1.00 89.12 200 ARG A O 1
ATOM 1569 N N . ALA A 1 201 ? 22.474 -22.401 -17.329 1.00 85.31 201 ALA A N 1
ATOM 1570 C CA . ALA A 1 201 ? 22.579 -20.958 -17.218 1.00 85.31 201 ALA A CA 1
ATOM 1571 C C . ALA A 1 201 ? 21.219 -20.376 -16.793 1.00 85.31 201 ALA A C 1
ATOM 1573 O O . ALA A 1 201 ? 20.224 -20.565 -17.496 1.00 85.31 201 ALA A O 1
ATOM 1574 N N . PRO A 1 202 ? 21.143 -19.663 -15.655 1.00 83.75 202 PRO A N 1
ATOM 1575 C CA . PRO A 1 202 ? 19.887 -19.086 -15.212 1.00 83.75 202 PRO A CA 1
ATOM 1576 C C . PRO A 1 202 ? 19.442 -18.022 -16.214 1.00 83.75 202 PRO A C 1
ATOM 1578 O O . PRO A 1 202 ? 20.208 -17.114 -16.555 1.00 83.75 202 PRO A O 1
ATOM 1581 N N . LEU A 1 203 ? 18.187 -18.102 -16.660 1.00 81.38 203 LEU A N 1
ATOM 1582 C CA . LEU A 1 203 ? 17.589 -17.051 -17.473 1.00 81.38 203 LEU A CA 1
ATOM 1583 C C . LEU A 1 203 ? 17.555 -15.765 -16.644 1.00 81.38 203 LEU A C 1
ATOM 1585 O O . LEU A 1 203 ? 16.795 -15.631 -15.683 1.00 81.38 203 LEU A O 1
ATOM 1589 N N . ARG A 1 204 ? 18.393 -14.797 -17.017 1.00 80.06 204 ARG A N 1
ATOM 1590 C CA . ARG A 1 204 ? 18.379 -13.468 -16.411 1.00 80.06 204 ARG A CA 1
ATOM 1591 C C . ARG A 1 204 ? 17.097 -12.766 -16.841 1.00 80.06 204 ARG A C 1
ATOM 1593 O O . ARG A 1 204 ? 16.974 -12.317 -17.977 1.00 80.06 204 ARG A O 1
ATOM 1600 N N . ARG A 1 205 ? 16.131 -12.681 -15.925 1.00 82.62 205 ARG A N 1
ATOM 1601 C CA . ARG A 1 205 ? 14.949 -11.832 -16.109 1.00 82.62 205 ARG A CA 1
ATOM 1602 C C . ARG A 1 205 ? 15.375 -10.370 -16.234 1.00 82.62 205 ARG A C 1
ATOM 1604 O O . ARG A 1 205 ? 16.333 -9.959 -15.581 1.00 82.62 205 ARG A O 1
ATOM 1611 N N . SER A 1 206 ? 14.660 -9.595 -17.050 1.00 87.88 206 SER A N 1
ATOM 1612 C CA . SER A 1 206 ? 14.882 -8.151 -17.139 1.00 87.88 206 SER A CA 1
ATOM 1613 C C . SER A 1 206 ? 14.649 -7.495 -15.778 1.00 87.88 206 SER A C 1
ATOM 1615 O O . SER A 1 206 ? 13.795 -7.932 -15.005 1.00 87.88 206 SER A O 1
ATOM 1617 N N . GLN A 1 207 ? 15.382 -6.417 -15.503 1.00 86.56 207 GLN A N 1
ATOM 1618 C CA . GLN A 1 207 ? 15.241 -5.654 -14.262 1.00 86.56 207 GLN A CA 1
ATOM 1619 C C . GLN A 1 207 ? 13.794 -5.181 -14.048 1.00 86.56 207 GLN A C 1
ATOM 1621 O O . GLN A 1 207 ? 13.285 -5.268 -12.941 1.00 86.56 207 GLN A O 1
ATOM 1626 N N . SER A 1 208 ? 13.094 -4.810 -15.126 1.00 89.69 208 SER A N 1
ATOM 1627 C CA . SER A 1 208 ? 11.678 -4.419 -15.096 1.00 89.69 208 SER A CA 1
ATOM 1628 C C . SER A 1 208 ? 10.722 -5.516 -14.612 1.00 89.69 208 SER A C 1
ATOM 1630 O O . SER A 1 208 ? 9.714 -5.216 -13.979 1.00 89.69 208 SER A O 1
ATOM 1632 N N . LEU A 1 209 ? 11.008 -6.788 -14.911 1.00 84.62 209 LEU A N 1
ATOM 1633 C CA . LEU A 1 209 ? 10.189 -7.907 -14.438 1.00 84.62 209 LEU A CA 1
ATOM 1634 C C . LEU A 1 209 ? 10.496 -8.243 -12.979 1.00 84.62 209 LEU A C 1
ATOM 1636 O O . LEU A 1 209 ? 9.591 -8.627 -12.247 1.00 84.62 209 LEU A O 1
ATOM 1640 N N . GLN A 1 210 ? 11.751 -8.075 -12.558 1.00 86.88 210 GLN A N 1
ATOM 1641 C CA . GLN A 1 210 ? 12.148 -8.244 -11.159 1.00 86.88 210 GLN A CA 1
ATOM 1642 C C . GLN A 1 210 ? 11.494 -7.174 -10.276 1.00 86.88 210 GLN A C 1
ATOM 1644 O O . GLN A 1 210 ? 10.885 -7.516 -9.271 1.00 86.88 210 GLN A O 1
ATOM 1649 N N . THR A 1 211 ? 11.506 -5.909 -10.710 1.00 91.56 211 THR A N 1
ATOM 1650 C CA . THR A 1 211 ? 10.843 -4.808 -9.990 1.00 91.56 211 THR A CA 1
ATOM 1651 C C . THR A 1 211 ? 9.329 -5.000 -9.904 1.00 91.56 211 THR A C 1
ATOM 1653 O O . THR A 1 211 ? 8.714 -4.664 -8.899 1.00 91.56 211 THR A O 1
ATOM 1656 N N . LEU A 1 212 ? 8.705 -5.556 -10.951 1.00 93.06 212 LEU A N 1
ATOM 1657 C CA . LEU A 1 212 ? 7.275 -5.880 -10.934 1.00 93.06 212 LEU A CA 1
ATOM 1658 C C . LEU A 1 212 ? 6.956 -6.993 -9.929 1.00 93.06 212 LEU A C 1
ATOM 1660 O O . LEU A 1 212 ? 5.968 -6.888 -9.210 1.00 93.06 212 LEU A O 1
ATOM 1664 N N . ALA A 1 213 ? 7.786 -8.038 -9.872 1.00 92.31 213 ALA A N 1
ATOM 1665 C CA . ALA A 1 213 ? 7.619 -9.127 -8.915 1.00 92.31 213 ALA A CA 1
ATOM 1666 C C . ALA A 1 213 ? 7.756 -8.632 -7.466 1.00 92.31 213 ALA A C 1
ATOM 1668 O O . ALA A 1 213 ? 6.910 -8.946 -6.635 1.00 92.31 213 ALA A O 1
ATOM 1669 N N . GLU A 1 214 ? 8.755 -7.793 -7.193 1.00 95.06 214 GLU A N 1
ATOM 1670 C CA . GLU A 1 214 ? 8.970 -7.192 -5.873 1.00 95.06 214 GLU A CA 1
ATOM 1671 C C . GLU A 1 214 ? 7.781 -6.325 -5.432 1.00 95.06 214 GLU A C 1
ATOM 1673 O O . GLU A 1 214 ? 7.304 -6.462 -4.309 1.00 95.06 214 GLU A O 1
ATOM 1678 N N . LEU A 1 215 ? 7.224 -5.503 -6.331 1.00 96.75 215 LEU A N 1
ATOM 1679 C CA . LEU A 1 215 ? 6.028 -4.703 -6.036 1.00 96.75 215 LEU A CA 1
ATOM 1680 C C . LEU A 1 215 ? 4.794 -5.562 -5.732 1.00 96.75 215 LEU A C 1
ATOM 1682 O O . LEU A 1 215 ? 3.987 -5.199 -4.876 1.00 96.75 215 LEU A O 1
ATOM 1686 N N . LEU A 1 216 ? 4.623 -6.683 -6.437 1.00 96.94 216 LEU A N 1
ATOM 1687 C CA . LEU A 1 216 ? 3.519 -7.609 -6.180 1.00 96.94 216 LEU A CA 1
ATOM 1688 C C . LEU A 1 216 ? 3.682 -8.315 -4.830 1.00 96.94 216 LEU A C 1
ATOM 1690 O O . LEU A 1 216 ? 2.709 -8.420 -4.085 1.00 96.94 216 LEU A O 1
ATOM 1694 N N . GLU A 1 217 ? 4.897 -8.747 -4.488 1.00 96.94 217 GLU A N 1
ATOM 1695 C CA . GLU A 1 217 ? 5.188 -9.302 -3.164 1.00 96.94 217 GLU A CA 1
ATOM 1696 C C . GLU A 1 217 ? 4.967 -8.271 -2.057 1.00 96.94 217 GLU A C 1
ATOM 1698 O O . GLU A 1 217 ? 4.360 -8.589 -1.037 1.00 96.94 217 GLU A O 1
ATOM 1703 N N . GLN A 1 218 ? 5.404 -7.029 -2.259 1.00 97.19 218 GLN A N 1
ATOM 1704 C CA . GLN A 1 218 ? 5.191 -5.954 -1.297 1.00 97.19 218 GLN A CA 1
ATOM 1705 C C . GLN A 1 218 ? 3.695 -5.709 -1.064 1.00 97.19 218 GLN A C 1
ATOM 1707 O O . GLN A 1 218 ? 3.245 -5.695 0.080 1.00 97.19 218 GLN A O 1
ATOM 1712 N N . LYS A 1 219 ? 2.907 -5.610 -2.141 1.00 97.00 219 LYS A N 1
ATOM 1713 C CA . LYS A 1 219 ? 1.443 -5.498 -2.071 1.00 97.00 219 LYS A CA 1
ATOM 1714 C C . LYS A 1 219 ? 0.802 -6.645 -1.293 1.00 97.00 219 LYS A C 1
ATOM 1716 O O . LYS A 1 219 ? -0.136 -6.415 -0.535 1.00 97.00 219 LYS A O 1
ATOM 1721 N N . HIS A 1 220 ? 1.283 -7.872 -1.491 1.00 97.56 220 HIS A N 1
ATOM 1722 C CA . HIS A 1 220 ? 0.782 -9.038 -0.769 1.00 97.56 220 HIS A CA 1
ATOM 1723 C C . HIS A 1 220 ? 1.056 -8.925 0.733 1.00 97.56 220 HIS A C 1
ATOM 1725 O O . HIS A 1 220 ? 0.134 -9.063 1.532 1.00 97.56 220 HIS A O 1
ATOM 1731 N N . ARG A 1 221 ? 2.295 -8.585 1.109 1.00 97.38 221 ARG A N 1
ATOM 1732 C CA . ARG A 1 221 ? 2.699 -8.407 2.511 1.00 97.38 221 ARG A CA 1
ATOM 1733 C C . ARG A 1 221 ? 1.884 -7.310 3.197 1.00 97.38 221 ARG A C 1
ATOM 1735 O O . ARG A 1 221 ? 1.342 -7.531 4.273 1.00 97.38 221 ARG A O 1
ATOM 1742 N N . GLU A 1 222 ? 1.719 -6.157 2.548 1.00 96.31 222 GLU A N 1
ATOM 1743 C CA . GLU A 1 222 ? 0.893 -5.052 3.062 1.00 96.31 222 GLU A CA 1
ATOM 1744 C C . GLU A 1 222 ? -0.561 -5.488 3.303 1.00 96.31 222 GLU A C 1
ATOM 1746 O O . GLU A 1 222 ? -1.170 -5.145 4.320 1.00 96.31 222 GLU A O 1
ATOM 1751 N N . GLN A 1 223 ? -1.119 -6.288 2.390 1.00 95.56 223 GLN A N 1
ATOM 1752 C CA . GLN A 1 223 ? -2.471 -6.817 2.529 1.00 95.56 223 GLN A CA 1
ATOM 1753 C C . GLN A 1 223 ? -2.588 -7.812 3.692 1.00 95.56 223 GLN A C 1
ATOM 1755 O O . GLN A 1 223 ? -3.578 -7.779 4.427 1.00 95.56 223 GLN A O 1
ATOM 1760 N N . GLU A 1 224 ? -1.604 -8.693 3.873 1.00 96.00 224 GLU A N 1
ATOM 1761 C CA . GLU A 1 224 ? -1.542 -9.624 5.005 1.00 96.00 224 GLU A CA 1
ATOM 1762 C C . GLU A 1 224 ? -1.444 -8.875 6.336 1.00 96.00 224 GLU A C 1
ATOM 1764 O O . GLU A 1 224 ? -2.180 -9.183 7.274 1.00 96.00 224 GLU A O 1
ATOM 1769 N N . GLU A 1 225 ? -0.618 -7.832 6.401 1.00 96.25 225 GLU A N 1
ATOM 1770 C CA . GLU A 1 225 ? -0.497 -6.985 7.585 1.00 96.25 225 GLU A CA 1
ATOM 1771 C C . GLU A 1 225 ? -1.802 -6.262 7.928 1.00 96.25 225 GLU A C 1
ATOM 1773 O O . GLU A 1 225 ? -2.203 -6.222 9.096 1.00 96.25 225 GLU A O 1
ATOM 1778 N N . TYR A 1 226 ? -2.493 -5.716 6.926 1.00 93.88 226 TYR A N 1
ATOM 1779 C CA . TYR A 1 226 ? -3.810 -5.111 7.116 1.00 93.88 226 TYR A CA 1
ATOM 1780 C C . TYR A 1 226 ? -4.824 -6.140 7.627 1.00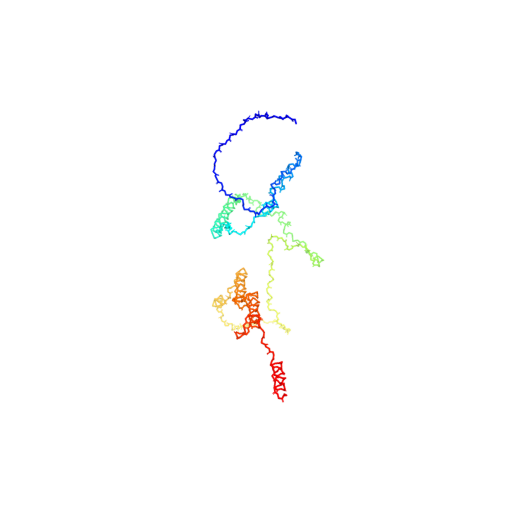 93.88 226 TYR A C 1
ATOM 1782 O O . TYR A 1 226 ? -5.564 -5.874 8.579 1.00 93.88 226 TYR A O 1
ATOM 1790 N N . ASN A 1 227 ? -4.836 -7.331 7.026 1.00 93.81 227 ASN A N 1
ATOM 1791 C CA . ASN A 1 227 ? -5.723 -8.418 7.424 1.00 93.81 227 ASN A CA 1
ATOM 1792 C C . ASN A 1 227 ? -5.462 -8.887 8.863 1.00 93.81 227 ASN A C 1
ATOM 1794 O O . ASN A 1 227 ? -6.409 -9.244 9.554 1.00 93.81 227 ASN A O 1
ATOM 1798 N N . ALA A 1 228 ? -4.208 -8.880 9.316 1.00 93.00 228 ALA A N 1
ATOM 1799 C CA . ALA A 1 228 ? -3.851 -9.281 10.671 1.00 93.00 228 ALA A CA 1
ATOM 1800 C C . ALA A 1 228 ? -4.165 -8.201 11.721 1.00 93.00 228 ALA A C 1
ATOM 1802 O O . ALA A 1 228 ? -4.599 -8.525 12.823 1.00 93.00 228 ALA A O 1
ATOM 1803 N N . LYS A 1 229 ? -3.928 -6.920 11.404 1.00 90.31 229 LYS A N 1
ATOM 1804 C CA . LYS A 1 229 ? -3.982 -5.824 12.390 1.00 90.31 229 LYS A CA 1
ATOM 1805 C C . LYS A 1 229 ? -5.317 -5.080 12.408 1.00 90.31 229 LYS A C 1
ATOM 1807 O O . LYS A 1 229 ? -5.791 -4.693 13.469 1.00 90.31 229 LYS A O 1
ATOM 1812 N N . GLN A 1 230 ? -5.881 -4.812 11.234 1.00 87.31 230 GLN A N 1
ATOM 1813 C CA . GLN A 1 230 ? -6.976 -3.850 11.062 1.00 87.31 230 GLN A CA 1
ATOM 1814 C C . GLN A 1 230 ? -8.295 -4.527 10.691 1.00 87.31 230 GLN A C 1
ATOM 1816 O O . GLN A 1 230 ? -9.368 -4.083 11.101 1.00 87.31 230 GLN A O 1
ATOM 1821 N N . LYS A 1 231 ? -8.242 -5.618 9.922 1.00 93.56 231 LYS A N 1
ATOM 1822 C CA . LYS A 1 231 ? -9.450 -6.326 9.494 1.00 93.56 231 LYS A CA 1
ATOM 1823 C C . LYS A 1 231 ? -10.169 -6.937 10.696 1.00 93.56 231 LYS A C 1
ATOM 1825 O O . LYS A 1 231 ? -9.597 -7.697 11.466 1.00 93.56 231 LYS A O 1
ATOM 1830 N N . GLY A 1 232 ? -11.452 -6.611 10.835 1.00 91.44 232 GLY A N 1
ATOM 1831 C CA . GLY A 1 232 ? -12.281 -7.077 11.949 1.00 91.44 232 GLY A CA 1
ATOM 1832 C C . GLY A 1 232 ? -12.035 -6.346 13.273 1.00 91.44 232 GLY A C 1
ATOM 1833 O O . GLY A 1 232 ? -12.726 -6.638 14.247 1.00 91.44 232 GLY A O 1
ATOM 1834 N N . HIS A 1 233 ? -11.108 -5.382 13.323 1.00 94.25 233 HIS A N 1
ATOM 1835 C CA . HIS A 1 233 ? -10.926 -4.555 14.509 1.00 94.25 233 HIS A CA 1
ATOM 1836 C C . HIS A 1 233 ? -12.128 -3.622 14.683 1.00 94.25 233 HIS A C 1
ATOM 1838 O O . HIS A 1 233 ? -12.548 -2.932 13.752 1.00 94.25 233 HIS A O 1
ATOM 1844 N N . VAL A 1 234 ? -12.701 -3.614 15.884 1.00 93.69 234 VAL A N 1
ATOM 1845 C CA . VAL A 1 234 ? -13.848 -2.767 16.205 1.00 93.69 234 VAL A CA 1
ATOM 1846 C C . VAL A 1 234 ? -13.342 -1.352 16.492 1.00 93.69 234 VAL A C 1
ATOM 1848 O O . VAL A 1 234 ? -12.495 -1.191 17.370 1.00 93.69 234 VAL A O 1
ATOM 1851 N N . PRO A 1 235 ? -13.863 -0.316 15.813 1.00 96.12 235 PRO A N 1
ATOM 1852 C CA . PRO A 1 235 ? -13.488 1.062 16.092 1.00 96.12 235 PRO A CA 1
ATOM 1853 C C . PRO A 1 235 ? -13.622 1.438 17.573 1.00 96.12 235 PRO A C 1
ATOM 1855 O O . PRO A 1 235 ? -14.621 1.118 18.224 1.00 96.12 235 PRO A O 1
ATOM 1858 N N . GLN A 1 236 ? -12.643 2.186 18.086 1.00 95.75 236 GLN A N 1
ATOM 1859 C CA . GLN A 1 236 ? -12.534 2.538 19.507 1.00 95.75 236 GLN A CA 1
ATOM 1860 C C . GLN A 1 236 ? -13.802 3.197 20.074 1.00 95.75 236 GLN A C 1
ATOM 1862 O O . GLN A 1 236 ? -14.199 2.905 21.201 1.00 95.75 236 GLN A O 1
ATOM 1867 N N . TYR A 1 237 ? -14.485 4.033 19.287 1.00 97.38 237 TYR A N 1
ATOM 1868 C CA . TYR A 1 237 ? -15.702 4.721 19.724 1.00 97.38 237 TYR A CA 1
ATOM 1869 C C . TYR A 1 237 ? -16.854 3.758 20.059 1.00 97.38 237 TYR A C 1
ATOM 1871 O O . TYR A 1 237 ? -17.683 4.063 20.914 1.00 97.38 237 TYR A O 1
ATOM 1879 N N . LEU A 1 238 ? -16.919 2.584 19.418 1.00 97.44 238 LEU A N 1
ATOM 1880 C CA . LEU A 1 238 ? -17.936 1.574 19.723 1.00 97.44 238 LEU A CA 1
ATOM 1881 C C . LEU A 1 238 ? -17.643 0.874 21.050 1.00 97.44 238 LEU A C 1
ATOM 1883 O O . LEU A 1 238 ? -18.574 0.574 21.795 1.00 97.44 238 LEU A O 1
ATOM 1887 N N . LEU A 1 239 ? -16.365 0.639 21.359 1.00 97.19 239 LEU A N 1
ATOM 1888 C CA . LEU A 1 239 ? -15.946 0.089 22.651 1.00 97.19 239 LEU A CA 1
ATOM 1889 C C . LEU A 1 239 ? -16.272 1.079 23.775 1.00 97.19 239 LEU A C 1
ATOM 1891 O O . LEU A 1 239 ? -16.966 0.717 24.722 1.00 97.19 239 LEU A O 1
ATOM 1895 N N . GLN A 1 240 ? -15.897 2.348 23.596 1.00 98.00 240 GLN A N 1
ATOM 1896 C CA . GLN A 1 240 ? -16.240 3.429 24.526 1.00 98.00 240 GLN A CA 1
ATOM 1897 C C . GLN A 1 240 ? -17.757 3.560 24.711 1.00 98.00 240 GLN A C 1
ATOM 1899 O O . GLN A 1 240 ? -18.241 3.716 25.827 1.00 98.00 240 GLN A O 1
ATOM 1904 N N . ARG A 1 241 ? -18.540 3.437 23.632 1.00 98.38 241 ARG A N 1
ATOM 1905 C CA . ARG A 1 241 ? -20.006 3.472 23.713 1.00 98.38 241 ARG A CA 1
ATOM 1906 C C . ARG A 1 241 ? -20.580 2.310 24.526 1.00 98.38 241 ARG A C 1
ATOM 1908 O O . ARG A 1 241 ? -21.492 2.534 25.316 1.00 98.38 241 ARG A O 1
ATOM 1915 N N . LYS A 1 242 ? -20.043 1.093 24.377 1.00 98.25 242 LYS A N 1
ATOM 1916 C CA . LYS A 1 242 ? -20.444 -0.058 25.206 1.00 98.25 242 LYS A CA 1
ATOM 1917 C C . LYS A 1 242 ? -20.136 0.171 26.687 1.00 98.25 242 LYS A C 1
ATOM 1919 O O . LYS A 1 242 ? -20.945 -0.196 27.534 1.00 98.25 242 LYS A O 1
ATOM 1924 N N . GLU A 1 243 ? -18.993 0.773 27.003 1.00 98.06 243 GLU A N 1
ATOM 1925 C CA . GLU A 1 243 ? -18.628 1.117 28.383 1.00 98.06 243 GLU A CA 1
ATOM 1926 C C . GLU A 1 243 ? -19.543 2.190 28.972 1.00 98.06 243 GLU A C 1
ATOM 1928 O O . GLU A 1 243 ? -19.992 2.045 30.106 1.00 98.06 243 GLU A O 1
ATOM 1933 N N . LEU A 1 244 ? -19.871 3.229 28.199 1.00 98.12 244 LEU A N 1
ATOM 1934 C CA . LEU A 1 244 ? -20.825 4.257 28.620 1.00 98.12 244 LEU A CA 1
ATOM 1935 C C . LEU A 1 244 ? -22.188 3.653 28.951 1.00 98.12 244 LEU A C 1
ATOM 1937 O O . LEU A 1 244 ? -22.744 3.952 30.002 1.00 98.12 244 LEU A O 1
ATOM 1941 N N . TRP A 1 245 ? -22.698 2.764 28.097 1.00 97.25 245 TRP A N 1
ATOM 1942 C CA . TRP A 1 245 ? -23.949 2.063 28.377 1.00 97.25 245 TRP A CA 1
ATOM 1943 C C . TRP A 1 245 ? -23.868 1.215 29.635 1.00 97.25 245 TRP A C 1
ATOM 1945 O O . TRP A 1 245 ? -24.795 1.252 30.433 1.00 97.25 245 TRP A O 1
ATOM 1955 N N . ARG A 1 246 ? -22.760 0.497 29.850 1.00 97.94 246 ARG A N 1
ATOM 1956 C CA . ARG A 1 246 ? -22.559 -0.282 31.077 1.00 97.94 246 ARG A CA 1
ATOM 1957 C C . ARG A 1 246 ? -22.627 0.609 32.321 1.00 97.94 246 ARG A C 1
ATOM 1959 O O . ARG A 1 246 ? -23.381 0.295 33.232 1.00 97.94 246 ARG A O 1
ATOM 1966 N N . ARG A 1 247 ? -21.918 1.744 32.316 1.00 97.62 247 ARG A N 1
ATOM 1967 C CA . ARG A 1 247 ? -21.930 2.719 33.422 1.00 97.62 247 ARG A CA 1
ATOM 1968 C C . ARG A 1 247 ? -23.322 3.288 33.678 1.00 97.62 247 ARG A C 1
ATOM 1970 O O . ARG A 1 247 ? -23.755 3.329 34.819 1.00 97.62 247 ARG A O 1
ATOM 1977 N N . GLN A 1 248 ? -24.043 3.668 32.625 1.00 97.00 248 GLN A N 1
ATOM 1978 C CA . GLN A 1 248 ? -25.413 4.172 32.751 1.00 97.00 248 GLN A CA 1
ATOM 1979 C C . GLN A 1 248 ? -26.359 3.121 33.339 1.00 97.00 248 GLN A C 1
ATOM 1981 O O . GLN A 1 248 ? -27.215 3.452 34.151 1.00 97.00 248 GLN A O 1
ATOM 1986 N N . LEU A 1 249 ? -26.205 1.855 32.947 1.00 96.12 249 LEU A N 1
ATOM 1987 C CA . LEU A 1 249 ? -27.016 0.751 33.460 1.00 96.12 249 LEU A CA 1
ATOM 1988 C C . LEU A 1 249 ? -26.721 0.491 34.944 1.00 96.12 249 LEU A C 1
ATOM 1990 O O . LEU A 1 249 ? -27.650 0.296 35.722 1.00 96.12 249 LEU A O 1
ATOM 1994 N N . GLU A 1 250 ? -25.450 0.549 35.346 1.00 96.12 250 GLU A N 1
ATOM 1995 C CA . GLU A 1 250 ? -25.037 0.483 36.754 1.00 96.12 250 GLU A CA 1
ATOM 1996 C C . GLU A 1 250 ? -25.593 1.663 37.562 1.00 96.12 250 GLU A C 1
ATOM 1998 O O . GLU A 1 250 ? -26.148 1.461 38.637 1.00 96.12 250 GLU A O 1
ATOM 2003 N N . GLU A 1 251 ? -25.510 2.891 37.048 1.00 95.06 251 GLU A N 1
ATOM 2004 C CA . GLU A 1 251 ? -26.095 4.074 37.691 1.00 95.06 251 GLU A CA 1
ATOM 2005 C C . GLU A 1 251 ? -27.614 3.951 37.833 1.00 95.06 251 GLU A C 1
ATOM 2007 O O . GLU A 1 251 ? -28.151 4.231 38.901 1.00 95.06 251 GLU A O 1
ATOM 2012 N N . GLN A 1 252 ? -28.316 3.487 36.797 1.00 93.31 252 GLN A N 1
ATOM 2013 C CA . GLN A 1 252 ? -29.755 3.240 36.879 1.00 93.31 252 GLN A CA 1
ATOM 2014 C C . GLN A 1 252 ? -30.097 2.172 37.916 1.00 93.31 252 GLN A C 1
ATOM 2016 O O . GLN A 1 252 ? -31.028 2.374 38.686 1.00 93.31 252 GLN A O 1
ATOM 2021 N N . GLN A 1 253 ? -29.336 1.076 37.985 1.00 89.19 253 GLN A N 1
ATOM 2022 C CA . GLN A 1 253 ? -29.526 0.052 39.017 1.00 89.19 253 GLN A CA 1
ATOM 2023 C C . GLN A 1 253 ? -29.260 0.583 40.428 1.00 89.19 253 GLN A C 1
ATOM 2025 O O . GLN A 1 253 ? -29.972 0.219 41.354 1.00 89.19 253 GLN A O 1
ATOM 2030 N N . ARG A 1 254 ? -28.273 1.466 40.607 1.00 88.44 254 ARG A N 1
ATOM 2031 C CA . ARG A 1 254 ? -27.990 2.093 41.910 1.00 88.44 254 ARG A CA 1
ATOM 2032 C C . ARG A 1 254 ? -29.054 3.106 42.327 1.00 88.44 254 ARG A C 1
ATOM 2034 O O . ARG A 1 254 ? -29.288 3.271 43.517 1.00 88.44 254 ARG A O 1
ATOM 2041 N N . ASN A 1 255 ? -29.661 3.786 41.359 1.00 86.12 255 ASN A N 1
ATOM 2042 C CA . ASN A 1 255 ? -30.710 4.781 41.582 1.00 86.12 255 ASN A CA 1
ATOM 2043 C C . ASN A 1 255 ? -32.121 4.177 41.602 1.00 86.12 255 ASN A C 1
ATOM 2045 O O . ASN A 1 255 ? -33.083 4.904 41.846 1.00 86.12 255 ASN A O 1
ATOM 2049 N N . LEU A 1 256 ? -32.259 2.883 41.301 1.00 83.25 256 LEU A N 1
ATOM 2050 C CA . LEU A 1 256 ? -33.539 2.191 41.304 1.00 83.25 256 LEU A CA 1
ATOM 2051 C C . LEU A 1 256 ? -34.082 2.193 42.743 1.00 83.25 256 LEU A C 1
ATOM 2053 O O . LEU A 1 256 ? -33.415 1.666 43.636 1.00 83.25 256 LEU A O 1
ATOM 2057 N N . PRO A 1 257 ? -35.248 2.819 42.993 1.00 80.12 257 PRO A N 1
ATOM 2058 C CA . PRO A 1 257 ? -35.857 2.781 44.311 1.00 80.12 257 PRO A CA 1
ATOM 2059 C C . PRO A 1 257 ? -36.247 1.340 44.643 1.00 80.12 257 PRO A C 1
ATOM 2061 O O . PRO A 1 257 ? -36.646 0.577 43.760 1.00 80.12 257 PRO A O 1
ATOM 2064 N N . ASP A 1 258 ? -36.118 0.981 45.917 1.00 77.81 258 ASP A N 1
ATOM 2065 C CA . ASP A 1 258 ? -36.463 -0.348 46.414 1.00 77.81 258 ASP A CA 1
ATOM 2066 C C . ASP A 1 258 ? -37.947 -0.649 46.106 1.00 77.81 258 ASP A C 1
ATOM 2068 O O . ASP A 1 258 ? -38.803 0.159 46.492 1.00 77.81 258 ASP A O 1
ATOM 2072 N N . PRO A 1 259 ? -38.277 -1.745 45.388 1.00 79.19 259 PRO A N 1
ATOM 2073 C CA . PRO A 1 259 ? -39.638 -2.038 44.924 1.00 79.19 259 PRO A CA 1
ATOM 2074 C C . PRO A 1 259 ? -40.693 -2.108 46.035 1.00 79.19 259 PRO A C 1
ATOM 2076 O O . PRO A 1 259 ? -41.869 -1.872 45.759 1.00 79.19 259 PRO A O 1
ATOM 2079 N N . ASP A 1 260 ? -40.288 -2.384 47.275 1.00 80.69 260 ASP A N 1
ATOM 2080 C CA . ASP A 1 260 ? -41.194 -2.474 48.424 1.00 80.69 260 ASP A CA 1
ATOM 2081 C C . ASP A 1 260 ? -41.510 -1.106 49.064 1.00 80.69 260 ASP A C 1
ATOM 2083 O O . ASP A 1 260 ? -42.374 -1.012 49.942 1.00 80.69 260 ASP A O 1
ATOM 2087 N N . THR A 1 261 ? -40.849 -0.021 48.634 1.00 80.69 261 THR A N 1
ATOM 2088 C CA . THR A 1 261 ? -41.056 1.319 49.206 1.00 80.69 261 THR A CA 1
ATOM 2089 C C . THR A 1 261 ? -42.037 2.140 48.355 1.00 80.69 261 THR A C 1
ATOM 2091 O O . THR A 1 261 ? -41.773 2.385 47.176 1.00 80.69 261 THR A O 1
ATOM 2094 N N . PRO A 1 262 ? -43.171 2.615 48.912 1.00 84.81 262 PRO A N 1
ATOM 2095 C CA . PRO A 1 262 ? -44.147 3.377 48.140 1.00 84.81 262 PRO A CA 1
ATOM 2096 C C . PRO A 1 262 ? -43.616 4.762 47.715 1.00 84.81 262 PRO A C 1
ATOM 2098 O O . PRO A 1 262 ? -42.754 5.337 48.386 1.00 84.81 262 PRO A O 1
ATOM 2101 N N . PRO A 1 263 ? -44.164 5.356 46.635 1.00 83.81 263 PRO A N 1
ATOM 2102 C CA . PRO A 1 263 ? -43.746 6.670 46.149 1.00 83.81 263 PRO A CA 1
ATOM 2103 C C . PRO A 1 263 ? -43.805 7.750 47.240 1.00 83.81 263 PRO A C 1
ATOM 2105 O O . PRO A 1 263 ? -44.764 7.827 48.012 1.00 83.81 263 PRO A O 1
ATOM 2108 N N . GLY A 1 264 ? -42.775 8.596 47.309 1.00 82.31 264 GLY A N 1
ATOM 2109 C CA . GLY A 1 264 ? -42.676 9.681 48.295 1.00 82.31 264 GLY A CA 1
ATOM 2110 C C . GLY A 1 264 ? -42.302 9.240 49.716 1.00 82.31 264 GLY A C 1
ATOM 2111 O O . GLY A 1 264 ? -42.227 10.088 50.600 1.00 82.31 264 GLY A O 1
ATOM 2112 N N . HIS A 1 265 ? -42.048 7.949 49.938 1.00 82.69 265 HIS A N 1
ATOM 2113 C CA . HIS A 1 265 ? -41.606 7.414 51.221 1.00 82.69 265 HIS A CA 1
ATOM 2114 C C . HIS A 1 265 ? -40.164 6.910 51.111 1.00 82.69 265 HIS A C 1
ATOM 2116 O O . HIS A 1 265 ? -39.727 6.458 50.056 1.00 82.69 265 HIS A O 1
ATOM 2122 N N . VAL A 1 266 ? -39.416 7.010 52.209 1.00 84.88 266 VAL A N 1
ATOM 2123 C CA . VAL A 1 266 ? -38.044 6.502 52.324 1.00 84.88 266 VAL A CA 1
ATOM 2124 C C . VAL A 1 266 ? -38.016 5.506 53.472 1.00 84.88 266 VAL A C 1
ATOM 2126 O O . VAL A 1 266 ? -38.599 5.759 54.529 1.00 84.88 266 VAL A O 1
ATOM 2129 N N . LEU A 1 267 ? -37.357 4.368 53.264 1.00 82.62 267 LEU A N 1
ATOM 2130 C CA . LEU A 1 267 ? -37.220 3.336 54.282 1.00 82.62 267 LEU A CA 1
ATOM 2131 C C . LEU A 1 267 ? -36.400 3.892 55.460 1.00 82.62 267 LEU A C 1
ATOM 2133 O O . LEU A 1 267 ? -35.282 4.375 55.284 1.00 82.62 267 LEU A O 1
ATOM 2137 N N . MET A 1 268 ? -36.980 3.878 56.664 1.00 86.81 268 MET A N 1
ATOM 2138 C CA . MET A 1 268 ? -36.314 4.382 57.869 1.00 86.81 268 MET A CA 1
ATOM 2139 C C . MET A 1 268 ? -35.098 3.497 58.195 1.00 86.81 268 MET A C 1
ATOM 2141 O O . MET A 1 268 ? -35.278 2.282 58.321 1.00 86.81 268 MET A O 1
ATOM 2145 N N . PRO A 1 269 ? -33.889 4.063 58.386 1.00 93.00 269 PRO A N 1
ATOM 2146 C CA . PRO A 1 269 ? -32.710 3.292 58.768 1.00 93.00 269 PRO A CA 1
ATOM 2147 C C . PRO A 1 269 ? -32.962 2.436 60.014 1.00 93.00 269 PRO A C 1
ATOM 2149 O O . PRO A 1 269 ? -33.612 2.883 60.966 1.00 93.00 269 PRO A O 1
ATOM 2152 N N . GLU A 1 270 ? -32.425 1.213 60.038 1.00 92.75 270 GLU A N 1
ATOM 2153 C CA . GLU A 1 270 ? -32.719 0.257 61.114 1.00 92.75 270 GLU A CA 1
ATOM 2154 C C . GLU A 1 270 ? -32.352 0.782 62.504 1.00 92.75 270 GLU A C 1
ATOM 2156 O O . GLU A 1 270 ? -33.074 0.517 63.463 1.00 92.75 270 GLU A O 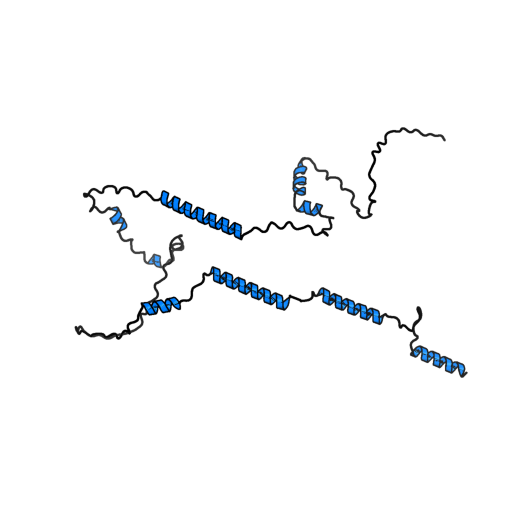1
ATOM 2161 N N . GLU A 1 271 ? -31.286 1.573 62.615 1.00 96.44 271 GLU A N 1
ATOM 2162 C CA . GLU A 1 271 ? -30.851 2.185 63.873 1.00 96.44 271 GLU A CA 1
ATOM 2163 C C . GLU A 1 271 ? -31.919 3.118 64.461 1.00 96.44 271 GLU A C 1
ATOM 2165 O O . GLU A 1 271 ? -32.274 3.012 65.637 1.00 96.44 271 GLU A O 1
ATOM 2170 N N . GLN A 1 272 ? -32.492 3.992 63.627 1.00 95.69 272 GLN A N 1
ATOM 2171 C CA . GLN A 1 272 ? -33.556 4.916 64.029 1.00 95.69 272 GLN A CA 1
ATOM 2172 C C . GLN A 1 272 ? -34.842 4.164 64.373 1.00 95.69 272 GLN A C 1
ATOM 2174 O O . GLN A 1 272 ? -35.537 4.505 65.337 1.00 95.69 272 GLN A O 1
ATOM 2179 N N . ARG A 1 273 ? -35.138 3.092 63.630 1.00 94.94 273 ARG A N 1
ATOM 2180 C CA . ARG A 1 273 ? -36.266 2.205 63.923 1.00 94.94 273 ARG A CA 1
ATOM 2181 C C . ARG A 1 273 ? -36.099 1.557 65.300 1.00 94.94 273 ARG A C 1
ATOM 2183 O O . ARG A 1 273 ? -37.029 1.598 66.103 1.00 94.94 273 ARG A O 1
ATOM 2190 N N . LEU A 1 274 ? -34.923 0.998 65.595 1.00 96.69 274 LEU A N 1
ATOM 2191 C CA . LEU A 1 274 ? -34.612 0.355 66.876 1.00 96.69 274 LEU A CA 1
ATOM 2192 C C . LEU A 1 274 ? -34.656 1.342 68.048 1.00 96.69 274 LEU A C 1
ATOM 2194 O O . LEU A 1 274 ? -35.240 1.015 69.081 1.00 96.69 274 LEU A O 1
ATOM 2198 N N . GLN A 1 275 ? -34.113 2.554 67.883 1.00 96.69 275 GLN A N 1
ATOM 2199 C CA . GLN A 1 275 ? -34.216 3.612 68.895 1.00 96.69 275 GLN A CA 1
ATOM 2200 C C . GLN A 1 275 ? -35.673 3.953 69.214 1.00 96.69 275 GLN A C 1
ATOM 2202 O O . GLN A 1 275 ? -36.071 3.961 70.378 1.00 96.69 275 GLN A O 1
ATOM 2207 N N . THR A 1 276 ? -36.490 4.188 68.186 1.00 95.56 276 THR A N 1
ATOM 2208 C CA . THR A 1 276 ? -37.908 4.538 68.349 1.00 95.56 276 THR A CA 1
ATOM 2209 C C . THR A 1 276 ? -38.682 3.430 69.066 1.00 95.56 276 THR A C 1
ATOM 2211 O O . THR A 1 276 ? -39.480 3.696 69.967 1.00 95.56 276 THR A O 1
ATOM 2214 N N . LEU A 1 277 ? -38.405 2.171 68.714 1.00 95.31 277 LEU A N 1
ATOM 2215 C CA . LEU A 1 277 ? -38.995 0.989 69.345 1.00 95.31 277 LEU A CA 1
ATOM 2216 C C . LEU A 1 277 ? -38.569 0.869 70.819 1.00 95.31 277 LEU A C 1
ATOM 2218 O O . LEU A 1 277 ? -39.392 0.549 71.677 1.00 95.31 277 LEU A O 1
ATOM 2222 N N . GLY A 1 278 ? -37.305 1.175 71.123 1.00 96.38 278 GLY A N 1
ATOM 2223 C CA . GLY A 1 278 ? -36.791 1.280 72.488 1.00 96.38 278 GLY A CA 1
ATOM 2224 C C . GLY A 1 278 ? -37.536 2.336 73.308 1.00 96.38 278 GLY A C 1
ATOM 2225 O O . GLY A 1 278 ? -38.055 2.020 74.378 1.00 96.38 278 GLY A O 1
ATOM 2226 N N . ASN A 1 279 ? -37.677 3.549 72.770 1.00 94.69 279 ASN A N 1
ATOM 2227 C CA . ASN A 1 279 ? -38.398 4.651 73.416 1.00 94.69 279 ASN A CA 1
ATOM 2228 C C . ASN A 1 279 ? -39.871 4.299 73.690 1.00 94.69 279 ASN A C 1
ATOM 2230 O O . ASN A 1 279 ? -40.384 4.580 74.771 1.00 94.69 279 ASN A O 1
ATOM 2234 N N . LEU A 1 280 ? -40.541 3.629 72.746 1.00 94.19 280 LEU A N 1
ATOM 2235 C CA . LEU A 1 280 ? -41.917 3.136 72.897 1.00 94.19 280 LEU A CA 1
ATOM 2236 C C . LEU A 1 280 ? -42.053 2.063 73.982 1.00 94.19 280 LEU A C 1
ATOM 2238 O O . LEU A 1 280 ? -43.024 2.055 74.734 1.00 94.19 280 LEU A O 1
ATOM 2242 N N . LYS A 1 281 ? -41.095 1.137 74.074 1.00 95.06 281 LYS A N 1
ATOM 2243 C CA . LYS A 1 281 ? -41.089 0.124 75.138 1.00 95.06 281 LYS A CA 1
ATOM 2244 C C . LYS A 1 281 ? -40.887 0.761 76.511 1.00 95.06 281 LYS A C 1
ATOM 2246 O O . LYS A 1 281 ? -41.567 0.378 77.456 1.00 95.06 281 LYS A O 1
ATOM 2251 N N . GLN A 1 282 ? -39.997 1.748 76.606 1.00 92.25 282 GLN A N 1
ATOM 2252 C CA . GLN A 1 282 ? -39.753 2.491 77.843 1.00 92.25 282 GLN A CA 1
ATOM 2253 C C . GLN A 1 282 ? -40.958 3.339 78.264 1.00 92.25 282 GLN A C 1
ATOM 2255 O O . GLN A 1 282 ? -41.262 3.411 79.450 1.00 92.25 282 GLN A O 1
ATOM 2260 N N . SER A 1 283 ? -41.662 3.966 77.315 1.00 90.94 283 SER A N 1
ATOM 2261 C CA . SER A 1 283 ? -42.848 4.770 77.626 1.00 90.94 283 SER A CA 1
ATOM 2262 C C . SER A 1 283 ? -44.045 3.926 78.054 1.00 90.94 283 SER A C 1
ATOM 2264 O O . SER A 1 283 ? -44.818 4.382 78.882 1.00 90.94 283 SER A O 1
ATOM 2266 N N . LYS A 1 284 ? -44.182 2.696 77.542 1.00 87.50 284 LYS A N 1
ATOM 2267 C CA . LYS A 1 284 ? -45.241 1.761 77.956 1.00 87.50 284 LYS A CA 1
ATOM 2268 C C . LYS A 1 284 ? -44.993 1.055 79.290 1.00 87.50 284 LYS A C 1
ATOM 2270 O O . LYS A 1 284 ? -45.924 0.456 79.815 1.00 87.50 284 LYS A O 1
ATOM 2275 N N . SER A 1 285 ? -43.758 1.054 79.796 1.00 76.38 285 SER A N 1
ATOM 2276 C CA . SER A 1 285 ? -43.434 0.483 81.112 1.00 76.38 285 SER A CA 1
ATOM 2277 C C . SER A 1 285 ? -43.492 1.514 82.249 1.00 76.38 285 SER A C 1
ATOM 2279 O O . SER A 1 285 ? -43.214 1.151 83.393 1.00 76.38 285 SER A O 1
ATOM 2281 N N . LYS A 1 286 ? -43.800 2.776 81.935 1.00 58.31 286 LYS A N 1
ATOM 2282 C CA . LYS A 1 286 ? -44.182 3.813 82.898 1.00 58.31 286 LYS A CA 1
ATOM 2283 C C . LYS A 1 286 ? -45.699 3.888 82.978 1.00 58.31 286 LYS A C 1
ATOM 2285 O O . LYS A 1 286 ? -46.182 4.189 84.087 1.00 58.31 286 LYS A O 1
#

Radius of gyration: 52.59 Å; chains: 1; bounding box: 138×104×148 Å

pLDDT: mean 73.13, std 20.17, range [31.62, 98.38]

Secondary structure (DSSP, 8-state):
---------------------PPPS------PPPP---GGGHHHHHHHHTSHHHHHHHTTT----S-----------HHHHHHHHHHHHHHHHHHHHHHHHHTSPP--------GGGTT---HHHHHHHSPPPPPPGGGGSS--TTTT-STT----PPPP-----------------------------HHHHHHHHHHHS-----HHHHHHHHHHHHHHHHHHHHHHHTTTPPPHHHHHHHHHHHHHHHHHHHHPPPTTSPTT--PPPHHHHHHHHHHHHHHHT-

Organism: NCBI:txid48396

Sequence (286 aa):
ARGRLEGNAQQLDFTSGPLNSYPTPGSARQVQPAPRIRPSGRDILEKGQKGTVSLLLQLEGISLDRDLPVKRKESKDHEKENVRRIKEIQKKCKEKERAREHSQPKPVKALWKSQKYDNVESKVKAKLQESSPPPIPEALKFLRAYSRCGPGIKPCRPLSPSLARMGAEADVEAGEAEAKIQVEGRSVDFIKHNALNAKRAPLRRSQSLQTLAELLEQKHREQEEYNAKQKGHVPQYLLQRKELWRRQLEEQQRNLPDPDTPPGHVLMPEEQRLQTLGNLKQSKSK

Foldseek 3Di:
DDDDDDDDDDDDDDDDDDDDDDDDPDDPDDPDPDDDDDPVCVVVVVVVCPDPVVVVVVCVPPPPPDDDPPPPPPPPPVVVVVVVVVVVVVVVVVVVVVVVVVPPPDPPPPPPDPPVCPPPDDPVVVVVPPPDPDPDPVVVVDDPPPPQDDPPDDPDDDDDDDDDDDDDDDDDDDDDDPPPPPPPPPPPPVVVVVVVCVVVPDDDDDPVVVVVVVVVVVVVVVVVVCCVPPVPDDDPVVVVVVVVVVVVVVVCVVVPPDPVADPPDDDDPVVVVVVVVVVVVVVVVD